Protein AF-A0A956HAY6-F1 (afdb_monomer_lite)

Radius of gyration: 23.24 Å; chains: 1; bounding box: 41×54×68 Å

Secondary structure (DSSP, 8-state):
----------------------------SS-SEEEEEEEE-TTSSSS-EEEEEEEETTEEEEEEEPPTTSEEEEEEESEEEEEEEEEETTEEEE-EEGGGTEE-EEEESS--SPEEEEEEBTTB---TTS---SS--------TTSPTTS-GGG-S-HHHH-TTGGG-HHHH-GGGG-HHHH-TT-

Sequence (186 aa):
MHPCTWRPAGRALPALLLAALGAAAGCVGGADSQTINGRVDRTSFGAQVIGARVVAGDEVIATTPVASDGTFRLDIPAGAGYRLEILAADGVHPYRAADVGGVAHFDVCAPSAPWDLGMVTEHGCTDPDVPPPEPGCDGGGHPPWCPPGVPDEECNDPCQWDPEACGDPCALYPEACDPCAMNPEL

pLDDT: mean 76.89, std 20.29, range [26.53, 98.56]

Structure (mmCIF, N/CA/C/O backbone):
data_AF-A0A956HAY6-F1
#
_entry.id   AF-A0A956HAY6-F1
#
loop_
_atom_site.group_PDB
_atom_site.id
_atom_site.type_symbol
_atom_site.label_atom_id
_atom_site.label_alt_id
_atom_site.label_comp_id
_atom_site.label_asym_id
_atom_site.label_entity_id
_atom_site.label_seq_id
_atom_site.pdbx_PDB_ins_code
_atom_site.Cartn_x
_atom_site.Cartn_y
_atom_site.Cartn_z
_atom_site.occupancy
_atom_site.B_iso_or_equiv
_atom_site.auth_seq_id
_atom_site.auth_comp_id
_atom_site.auth_asym_id
_atom_site.auth_atom_id
_atom_site.pdbx_PDB_model_num
ATOM 1 N N . MET A 1 1 ? -13.517 -27.530 6.026 1.00 36.59 1 MET A N 1
ATOM 2 C CA . MET A 1 1 ? -13.783 -26.614 7.155 1.00 36.59 1 MET A CA 1
ATOM 3 C C . MET A 1 1 ? -13.313 -27.288 8.436 1.00 36.59 1 MET A C 1
ATOM 5 O O . MET A 1 1 ? -13.992 -28.178 8.925 1.00 36.59 1 MET A O 1
ATOM 9 N N . HIS A 1 2 ? -12.114 -26.945 8.905 1.00 27.42 2 HIS A N 1
ATOM 10 C CA . HIS A 1 2 ? -11.566 -27.412 10.183 1.00 27.42 2 HIS A CA 1
ATOM 11 C C . HIS A 1 2 ? -11.420 -26.195 11.113 1.00 27.42 2 HIS A C 1
ATOM 13 O O . HIS A 1 2 ? -11.013 -25.139 10.628 1.00 27.42 2 HIS A O 1
ATOM 19 N N . PRO A 1 3 ? -11.775 -26.300 12.405 1.00 39.84 3 PRO A N 1
ATOM 20 C CA . PRO A 1 3 ? -11.714 -25.179 13.337 1.00 39.84 3 PRO A CA 1
ATOM 21 C C . PRO A 1 3 ? -10.295 -24.971 13.887 1.00 39.84 3 PRO A C 1
ATOM 23 O O . PRO A 1 3 ? -9.632 -25.922 14.299 1.00 39.84 3 PRO A O 1
ATOM 26 N N . CYS A 1 4 ? -9.859 -23.711 13.962 1.00 26.53 4 CYS A N 1
ATOM 27 C CA . CYS A 1 4 ? -8.692 -23.306 14.743 1.00 26.53 4 CYS A CA 1
ATOM 28 C C . CYS A 1 4 ? -9.044 -23.328 16.236 1.00 26.53 4 CYS A C 1
ATOM 30 O O . CYS A 1 4 ? -9.814 -22.498 16.714 1.00 26.53 4 CYS A O 1
ATOM 32 N N . THR A 1 5 ? -8.470 -24.270 16.983 1.00 35.97 5 THR A N 1
ATOM 33 C CA . THR A 1 5 ? -8.506 -24.270 18.451 1.00 35.97 5 THR A CA 1
ATOM 34 C C . THR A 1 5 ? -7.222 -23.673 19.015 1.00 35.97 5 THR A C 1
ATOM 36 O O . THR A 1 5 ? -6.134 -24.198 18.785 1.00 35.97 5 THR A O 1
ATOM 39 N N . TRP A 1 6 ? -7.374 -22.621 19.813 1.00 31.36 6 TRP A N 1
ATOM 40 C CA . TRP A 1 6 ? -6.356 -22.076 20.709 1.00 31.36 6 TRP A CA 1
ATOM 41 C C . TRP A 1 6 ? -6.028 -23.085 21.829 1.00 31.36 6 TRP A C 1
ATOM 43 O O . TRP A 1 6 ? -6.941 -23.648 22.437 1.00 31.36 6 TRP A O 1
ATOM 53 N N . ARG A 1 7 ? -4.743 -23.303 22.144 1.00 40.28 7 ARG A N 1
ATOM 54 C CA . ARG A 1 7 ? -4.300 -24.067 23.328 1.00 40.28 7 ARG A CA 1
ATOM 55 C C . ARG A 1 7 ? -3.397 -23.205 24.219 1.00 40.28 7 ARG A C 1
ATOM 57 O O . ARG A 1 7 ? -2.392 -22.709 23.718 1.00 40.28 7 ARG A O 1
ATOM 64 N N . PRO A 1 8 ? -3.697 -23.067 25.525 1.00 49.12 8 PRO A N 1
ATOM 65 C CA . PRO A 1 8 ? -2.785 -22.469 26.485 1.00 49.12 8 PRO A CA 1
ATOM 66 C C . PRO A 1 8 ? -1.751 -23.484 26.999 1.00 49.12 8 PRO A C 1
ATOM 68 O O . PRO A 1 8 ? -1.856 -24.696 26.801 1.00 49.12 8 PRO A O 1
ATOM 71 N N . ALA A 1 9 ? -0.739 -22.920 27.651 1.00 50.25 9 ALA A N 1
ATOM 72 C CA . ALA A 1 9 ? 0.526 -23.514 28.048 1.00 50.25 9 ALA A CA 1
ATOM 73 C C . ALA A 1 9 ? 0.455 -24.797 28.894 1.00 50.25 9 ALA A C 1
ATOM 75 O O . ALA A 1 9 ? -0.372 -24.946 29.791 1.00 50.25 9 ALA A O 1
ATOM 76 N N . GLY A 1 10 ? 1.482 -25.632 28.702 1.00 49.19 10 GLY A N 1
ATOM 77 C CA . GLY A 1 10 ? 2.094 -26.387 29.791 1.00 49.19 10 GLY A CA 1
ATOM 78 C C . GLY A 1 10 ? 2.087 -27.900 29.624 1.00 49.19 10 GLY A C 1
ATOM 79 O O . GLY A 1 10 ? 1.125 -28.566 29.993 1.00 49.19 10 GLY A O 1
ATOM 80 N N . ARG A 1 11 ? 3.228 -28.449 29.191 1.00 52.22 11 ARG A N 1
ATOM 81 C CA . ARG A 1 11 ? 3.888 -29.590 29.849 1.00 52.22 11 ARG A CA 1
ATOM 82 C C . ARG A 1 11 ? 5.286 -29.805 29.276 1.00 52.22 11 ARG A C 1
ATOM 84 O O . ARG A 1 11 ? 5.464 -29.928 28.070 1.00 52.22 11 ARG A O 1
ATOM 91 N N . ALA A 1 12 ? 6.252 -29.827 30.189 1.00 60.88 12 ALA A N 1
ATOM 92 C CA . ALA A 1 12 ? 7.645 -30.156 29.956 1.00 60.88 12 ALA A CA 1
ATOM 93 C C . ALA A 1 12 ? 7.790 -31.570 29.373 1.00 60.88 12 ALA A C 1
ATOM 95 O O . ALA A 1 12 ? 7.251 -32.531 29.924 1.00 60.88 12 ALA A O 1
ATOM 96 N N . LEU A 1 13 ? 8.549 -31.677 28.284 1.00 50.25 13 LEU A N 1
ATOM 97 C CA . LEU A 1 13 ? 9.073 -32.918 27.719 1.00 50.25 13 LEU A CA 1
ATOM 98 C C . LEU A 1 13 ? 10.568 -32.719 27.401 1.00 50.25 13 LEU A C 1
ATOM 100 O O . LEU A 1 13 ? 11.005 -31.581 27.218 1.00 50.25 13 LEU A O 1
ATOM 104 N N . PRO A 1 14 ? 11.361 -33.802 27.441 1.00 48.81 14 PRO A N 1
ATOM 105 C CA . PRO A 1 14 ? 12.797 -33.756 27.662 1.00 48.81 14 PRO A CA 1
ATOM 106 C C . PRO A 1 14 ? 13.571 -33.365 26.403 1.00 48.81 14 PRO A C 1
ATOM 108 O O . PRO A 1 14 ? 13.161 -33.635 25.277 1.00 48.81 14 PRO A O 1
ATOM 111 N N . ALA A 1 15 ? 14.717 -32.733 26.647 1.00 53.31 15 ALA A N 1
ATOM 112 C CA . ALA A 1 15 ? 15.668 -32.252 25.663 1.00 53.31 15 ALA A CA 1
ATOM 113 C C . ALA A 1 15 ? 16.108 -33.359 24.690 1.00 53.31 15 ALA A C 1
ATOM 115 O O . ALA A 1 15 ? 16.898 -34.234 25.039 1.00 53.31 15 ALA A O 1
ATOM 116 N N . LEU A 1 16 ? 15.633 -33.269 23.449 1.00 53.03 16 LEU A N 1
ATOM 117 C CA . LEU A 1 16 ? 16.257 -33.896 22.290 1.00 53.03 16 LEU A CA 1
ATOM 118 C C . LEU A 1 16 ? 16.864 -32.762 21.462 1.00 53.03 16 LEU A C 1
ATOM 120 O O . LEU A 1 16 ? 16.184 -32.049 20.730 1.00 53.03 16 LEU A O 1
ATOM 124 N N . LEU A 1 17 ? 18.157 -32.544 21.697 1.00 52.44 17 LEU A N 1
ATOM 125 C CA . LEU A 1 17 ? 18.974 -31.504 21.087 1.00 52.44 17 LEU A CA 1
ATOM 126 C C . LEU A 1 17 ? 19.343 -31.944 19.656 1.00 52.44 17 LEU A C 1
ATOM 128 O O . LEU A 1 17 ? 20.435 -32.453 19.421 1.00 52.44 17 LEU A O 1
ATOM 132 N N . LEU A 1 18 ? 18.426 -31.793 18.695 1.00 48.47 18 LEU A N 1
ATOM 133 C CA . LEU A 1 18 ? 18.806 -31.741 17.280 1.00 48.47 18 LEU A CA 1
ATOM 134 C C . LEU A 1 18 ? 19.182 -30.297 16.952 1.00 48.47 18 LEU A C 1
ATOM 136 O O . LEU A 1 18 ? 18.323 -29.434 16.782 1.00 48.47 18 LEU A O 1
ATOM 140 N N . ALA A 1 19 ? 20.485 -30.043 16.876 1.00 55.47 19 ALA A N 1
ATO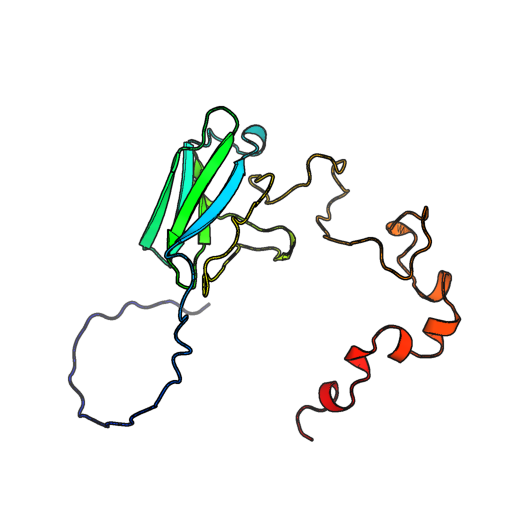M 141 C CA . ALA A 1 19 ? 21.036 -28.823 16.310 1.00 55.47 19 ALA A CA 1
ATOM 142 C C . ALA A 1 19 ? 20.802 -28.828 14.791 1.00 55.47 19 ALA A C 1
ATOM 144 O O . ALA A 1 19 ? 21.669 -29.220 14.012 1.00 55.47 19 ALA A O 1
ATOM 145 N N . ALA A 1 20 ? 19.609 -28.417 14.369 1.00 54.69 20 ALA A N 1
ATOM 146 C CA . ALA A 1 20 ? 19.395 -27.969 13.005 1.00 54.69 20 ALA A CA 1
ATOM 147 C C . ALA A 1 20 ? 20.092 -26.610 12.864 1.00 54.69 20 ALA A C 1
ATOM 149 O O . ALA A 1 20 ? 19.577 -25.589 13.321 1.00 54.69 20 ALA A O 1
ATOM 150 N N . LEU A 1 21 ? 21.285 -26.601 12.261 1.00 53.47 21 LEU A N 1
ATOM 151 C CA . LEU A 1 21 ? 21.860 -25.396 11.666 1.00 53.47 21 LEU A CA 1
ATOM 152 C C . LEU A 1 21 ? 20.950 -24.991 10.499 1.00 53.47 21 LEU A C 1
ATOM 154 O O . LEU A 1 21 ? 21.211 -25.305 9.342 1.00 53.47 21 LEU A O 1
ATOM 158 N N . GLY A 1 22 ? 19.837 -24.334 10.821 1.00 54.03 22 GLY A N 1
ATOM 159 C CA . GLY A 1 22 ? 19.099 -23.548 9.853 1.00 54.03 22 GLY A CA 1
ATOM 160 C C . GLY A 1 22 ? 20.026 -22.429 9.416 1.00 54.03 22 GLY A C 1
ATOM 161 O O . GLY A 1 22 ? 20.391 -21.580 10.230 1.00 54.03 22 GLY A O 1
ATOM 162 N N . ALA A 1 23 ? 20.457 -22.467 8.159 1.00 54.88 23 ALA A N 1
ATOM 163 C CA . ALA A 1 23 ? 21.111 -21.346 7.518 1.00 54.88 23 ALA A CA 1
ATOM 164 C C . ALA A 1 23 ? 20.108 -20.187 7.498 1.00 54.88 23 ALA A C 1
ATOM 166 O O . ALA A 1 23 ? 19.343 -20.017 6.553 1.00 54.88 23 ALA A O 1
ATOM 167 N N . ALA A 1 24 ? 20.076 -19.413 8.581 1.00 54.16 24 ALA A N 1
ATOM 168 C CA . ALA A 1 24 ? 19.546 -18.072 8.550 1.00 54.16 24 ALA A CA 1
ATOM 169 C C . ALA A 1 24 ? 20.454 -17.327 7.575 1.00 54.16 24 ALA A C 1
ATOM 171 O O . ALA A 1 24 ? 21.569 -16.939 7.930 1.00 54.16 24 ALA A O 1
ATOM 172 N N . ALA A 1 25 ? 20.019 -17.220 6.320 1.00 58.25 25 ALA A N 1
ATOM 173 C CA . ALA A 1 25 ? 20.547 -16.253 5.379 1.00 58.25 25 ALA A CA 1
ATOM 174 C C . ALA A 1 25 ? 20.280 -14.874 5.994 1.00 58.25 25 ALA A C 1
ATOM 176 O O . ALA A 1 25 ? 19.241 -14.255 5.779 1.00 58.25 25 ALA A O 1
ATOM 177 N N . GLY A 1 26 ? 21.175 -14.464 6.893 1.00 49.50 26 GLY A N 1
ATOM 178 C CA . GLY A 1 26 ? 21.127 -13.173 7.542 1.00 49.50 26 GLY A CA 1
ATOM 179 C C . GLY A 1 26 ? 21.255 -12.123 6.458 1.00 49.50 26 GLY A C 1
ATOM 180 O O . GLY A 1 26 ? 22.209 -12.140 5.684 1.00 49.50 26 GLY A O 1
ATOM 181 N N . CYS A 1 27 ? 20.277 -11.234 6.380 1.00 59.66 27 CYS A N 1
ATOM 182 C CA . CYS A 1 27 ? 20.364 -10.048 5.551 1.00 59.66 27 CYS A CA 1
ATOM 183 C C . CYS A 1 27 ? 21.482 -9.166 6.121 1.00 59.66 27 CYS A C 1
ATOM 185 O O . CYS A 1 27 ? 21.315 -8.556 7.174 1.00 59.66 27 CYS A O 1
ATOM 187 N N . VAL A 1 28 ? 22.661 -9.167 5.493 1.00 54.81 28 VAL A N 1
ATOM 188 C CA . VAL A 1 28 ? 23.817 -8.390 5.960 1.00 54.81 28 VAL A CA 1
ATOM 189 C C . VAL A 1 28 ? 23.968 -7.144 5.084 1.00 54.81 28 VAL A C 1
ATOM 191 O O . VAL A 1 28 ? 24.395 -7.249 3.940 1.00 54.81 28 VAL A O 1
ATOM 194 N N . GLY A 1 29 ? 23.651 -5.969 5.641 1.00 52.84 29 GLY A N 1
ATOM 195 C CA . GLY A 1 29 ? 24.119 -4.664 5.149 1.00 52.84 29 GLY A CA 1
ATOM 196 C C . GLY A 1 29 ? 23.262 -3.975 4.079 1.00 52.84 29 GLY A C 1
ATOM 197 O O . GLY A 1 29 ? 23.688 -3.849 2.936 1.00 52.84 29 GLY A O 1
ATOM 198 N N . GLY A 1 30 ? 22.101 -3.454 4.476 1.00 59.28 30 GLY A N 1
ATOM 199 C CA . GLY A 1 30 ? 21.300 -2.465 3.739 1.00 59.28 30 GLY A CA 1
ATOM 200 C C . GLY A 1 30 ? 20.798 -1.389 4.708 1.00 59.28 30 GLY A C 1
ATOM 201 O O . GLY A 1 30 ? 21.085 -1.486 5.900 1.00 59.28 30 GLY A O 1
ATOM 202 N N . ALA A 1 31 ? 20.088 -0.360 4.232 1.00 69.31 31 ALA A N 1
ATOM 203 C CA . ALA A 1 31 ? 19.455 0.623 5.123 1.00 69.31 31 ALA A CA 1
ATOM 204 C C . ALA A 1 31 ? 18.598 -0.081 6.196 1.00 69.31 31 ALA A C 1
ATOM 206 O O . ALA A 1 31 ? 18.051 -1.146 5.933 1.00 69.31 31 ALA A O 1
ATOM 207 N N . ASP A 1 32 ? 18.452 0.501 7.390 1.00 84.81 32 ASP A N 1
ATOM 208 C CA . ASP A 1 32 ? 17.697 -0.147 8.482 1.00 84.81 32 ASP A CA 1
ATOM 209 C C . ASP A 1 32 ? 16.181 -0.196 8.218 1.00 84.81 32 ASP A C 1
ATOM 211 O O . ASP A 1 32 ? 15.439 -0.874 8.930 1.00 84.81 32 ASP A O 1
ATOM 215 N N . SER A 1 33 ? 15.710 0.536 7.202 1.00 92.69 33 SER A N 1
ATOM 216 C CA . SER A 1 33 ? 14.298 0.617 6.841 1.00 92.69 33 SER A CA 1
ATOM 217 C C . SER A 1 33 ? 14.082 0.789 5.338 1.00 92.69 33 SER A C 1
ATOM 219 O O . SER A 1 33 ? 14.860 1.455 4.655 1.00 92.69 33 SER A O 1
ATOM 221 N N . GLN A 1 34 ? 13.019 0.170 4.831 1.00 95.75 34 GLN A N 1
ATOM 222 C CA . GLN A 1 34 ? 12.484 0.316 3.485 1.00 95.75 34 GLN A CA 1
ATOM 223 C C . GLN A 1 34 ? 11.395 1.385 3.498 1.00 95.75 34 GLN A C 1
ATOM 225 O O . GLN A 1 34 ? 10.443 1.312 4.274 1.00 95.75 34 GLN A O 1
ATOM 230 N N . THR A 1 35 ? 11.510 2.365 2.608 1.00 96.94 35 THR A N 1
ATOM 231 C CA . THR A 1 35 ? 10.448 3.349 2.397 1.00 96.94 35 THR A CA 1
ATOM 232 C C . THR A 1 35 ? 9.411 2.795 1.425 1.00 96.94 35 THR A C 1
ATOM 234 O O . THR A 1 35 ? 9.772 2.298 0.358 1.00 96.94 35 THR A O 1
ATOM 237 N N . ILE A 1 36 ? 8.133 2.949 1.758 1.00 96.25 36 ILE A N 1
ATOM 238 C CA . ILE A 1 36 ? 6.983 2.736 0.879 1.00 96.25 36 ILE A CA 1
ATOM 239 C C . ILE A 1 36 ? 6.260 4.073 0.712 1.00 96.25 36 ILE A C 1
ATOM 241 O O . ILE A 1 36 ? 5.860 4.695 1.698 1.00 96.25 36 ILE A O 1
ATOM 245 N N . ASN A 1 37 ? 6.069 4.497 -0.530 1.00 97.19 37 ASN A N 1
ATOM 246 C CA . ASN A 1 37 ? 5.236 5.629 -0.902 1.00 97.19 37 ASN A CA 1
ATOM 247 C C . ASN A 1 37 ? 3.991 5.130 -1.634 1.00 97.19 37 ASN A C 1
ATOM 249 O O . ASN A 1 37 ? 4.002 4.078 -2.269 1.00 97.19 37 ASN A O 1
ATOM 253 N N . GLY A 1 38 ? 2.927 5.914 -1.566 1.00 95.62 38 GLY A N 1
ATOM 254 C CA . GLY A 1 38 ? 1.758 5.717 -2.405 1.00 95.62 38 GLY A CA 1
ATOM 255 C C . GLY A 1 38 ? 0.839 6.921 -2.338 1.00 95.62 38 GLY A C 1
ATOM 256 O O . GLY A 1 38 ? 1.004 7.828 -1.512 1.00 95.62 38 GLY A O 1
ATOM 257 N N . ARG A 1 39 ? -0.155 6.930 -3.214 1.00 97.12 39 ARG A N 1
ATOM 258 C CA . ARG A 1 39 ? -1.261 7.878 -3.190 1.00 97.12 39 ARG A CA 1
ATOM 259 C C . ARG A 1 39 ? -2.554 7.080 -3.128 1.00 97.12 39 ARG A C 1
ATOM 261 O O . ARG A 1 39 ? -2.668 6.053 -3.775 1.00 97.12 39 ARG A O 1
ATOM 268 N N . VAL A 1 40 ? -3.528 7.534 -2.353 1.00 96.44 40 VAL A N 1
ATOM 269 C CA . VAL A 1 40 ? -4.845 6.904 -2.240 1.00 96.44 40 VAL A CA 1
ATOM 270 C C . VAL A 1 40 ? -5.864 7.686 -3.055 1.00 96.44 40 VAL A C 1
ATOM 272 O O . VAL A 1 40 ? -5.997 8.900 -2.869 1.00 96.44 40 VAL A O 1
ATOM 275 N N . ASP A 1 41 ? -6.605 7.000 -3.923 1.00 95.81 41 ASP A N 1
ATOM 276 C CA . ASP A 1 41 ? -7.782 7.563 -4.569 1.00 95.81 41 ASP A CA 1
ATOM 277 C C . ASP A 1 41 ? -8.934 7.518 -3.573 1.00 95.81 41 ASP A C 1
ATOM 279 O O . ASP A 1 41 ? -9.637 6.522 -3.422 1.00 95.81 41 ASP A O 1
ATOM 283 N N . ARG A 1 42 ? -9.131 8.633 -2.878 1.00 95.31 42 ARG A N 1
ATOM 284 C CA . ARG A 1 42 ? -10.161 8.771 -1.845 1.00 95.31 42 ARG A CA 1
ATOM 285 C C . ARG A 1 42 ? -11.583 8.621 -2.378 1.00 95.31 42 ARG A C 1
ATOM 287 O O . ARG A 1 42 ? -12.480 8.419 -1.572 1.00 95.31 42 ARG A O 1
ATOM 294 N N . THR A 1 43 ? -11.799 8.765 -3.685 1.00 95.44 43 THR A N 1
ATOM 295 C CA . THR A 1 43 ? -13.132 8.622 -4.284 1.00 95.44 43 THR A CA 1
ATOM 296 C C . THR A 1 43 ? -13.524 7.163 -4.482 1.00 95.44 43 THR A C 1
ATOM 298 O O . THR A 1 43 ? -14.711 6.854 -4.505 1.00 95.44 43 THR A O 1
ATOM 301 N N . SER A 1 44 ? -12.532 6.273 -4.548 1.00 95.06 44 SER A N 1
ATOM 302 C CA . SER A 1 44 ? -12.744 4.831 -4.653 1.00 95.06 44 SER A CA 1
ATOM 303 C C . SER A 1 44 ? -13.154 4.167 -3.339 1.00 95.06 44 SER A C 1
ATOM 305 O O . SER A 1 44 ? -13.584 3.026 -3.379 1.00 95.06 44 SER A O 1
ATOM 307 N N . PHE A 1 45 ? -13.027 4.861 -2.199 1.00 95.38 45 PHE A N 1
ATOM 308 C CA . PHE A 1 45 ? -13.398 4.342 -0.882 1.00 95.38 45 PHE A CA 1
ATOM 309 C C . PHE A 1 45 ? -14.777 4.856 -0.466 1.00 95.38 45 PHE A C 1
ATOM 311 O O . PHE A 1 45 ? -15.067 6.050 -0.565 1.00 95.38 45 PHE A O 1
ATOM 318 N N . GLY A 1 46 ? -15.602 3.978 0.110 1.00 94.81 46 GLY A N 1
ATOM 319 C CA . GLY A 1 46 ? -16.910 4.348 0.672 1.00 94.81 46 GLY A CA 1
ATOM 320 C C . GLY A 1 46 ? -16.865 5.318 1.867 1.00 94.81 46 GLY A C 1
ATOM 321 O O . GLY A 1 46 ? -17.897 5.873 2.255 1.00 94.81 46 GLY A O 1
ATOM 322 N N . ALA A 1 47 ? -15.686 5.550 2.452 1.00 97.00 47 ALA A N 1
ATOM 323 C CA . ALA A 1 47 ? -15.487 6.418 3.607 1.00 97.00 47 ALA A CA 1
ATOM 324 C C . ALA A 1 47 ? -14.180 7.221 3.526 1.00 97.00 47 ALA A C 1
ATOM 326 O O . ALA A 1 47 ? -13.278 6.943 2.737 1.00 97.00 47 ALA A O 1
ATOM 327 N N . GLN A 1 48 ? -14.057 8.230 4.393 1.00 97.44 48 GLN A N 1
ATOM 328 C CA . GLN A 1 48 ? -12.861 9.065 4.457 1.00 97.44 48 GLN A CA 1
ATOM 329 C C . GLN A 1 48 ? -11.632 8.239 4.857 1.00 97.44 48 GLN A C 1
ATOM 331 O O . GLN A 1 48 ? -11.551 7.751 5.983 1.00 97.44 48 GLN A O 1
ATOM 336 N N . VAL A 1 49 ? -10.645 8.163 3.965 1.00 98.12 49 VAL A N 1
ATOM 337 C CA . VAL A 1 49 ? -9.325 7.594 4.261 1.00 98.12 49 VAL A CA 1
ATOM 338 C C . VAL A 1 49 ? -8.525 8.554 5.142 1.00 98.12 49 VAL A C 1
ATOM 340 O O . VAL A 1 49 ? -8.352 9.730 4.809 1.00 98.12 49 VAL A O 1
ATOM 343 N N . ILE A 1 50 ? -8.029 8.042 6.267 1.00 98.44 50 ILE A N 1
ATOM 344 C CA . ILE A 1 50 ? -7.313 8.802 7.300 1.00 98.44 50 ILE A CA 1
ATOM 345 C C . ILE A 1 50 ? -5.837 8.406 7.423 1.00 98.44 50 ILE A C 1
ATOM 347 O O . ILE A 1 50 ? -5.033 9.201 7.910 1.00 98.44 50 ILE A O 1
ATOM 351 N N . GLY A 1 51 ? -5.455 7.208 6.980 1.00 98.38 51 GLY A N 1
ATOM 352 C CA . GLY A 1 51 ? -4.102 6.697 7.181 1.00 98.38 51 GLY A CA 1
ATOM 353 C 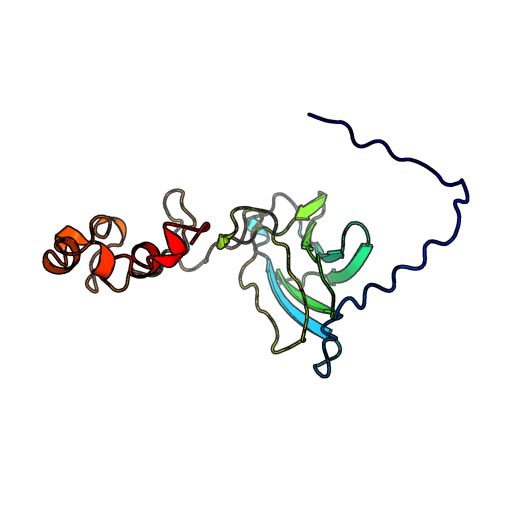C . GLY A 1 51 ? -3.787 5.441 6.382 1.00 98.38 51 GLY A C 1
ATOM 354 O O . GLY A 1 51 ? -4.652 4.868 5.724 1.00 98.38 51 GLY A O 1
ATOM 355 N N . ALA A 1 52 ? -2.539 5.007 6.482 1.00 98.44 52 ALA A N 1
ATOM 356 C CA . ALA A 1 52 ? -2.065 3.714 6.011 1.00 98.44 52 ALA A CA 1
ATOM 357 C C . ALA A 1 52 ? -1.186 3.083 7.096 1.00 98.44 52 ALA A C 1
ATOM 359 O O . ALA A 1 52 ? -0.525 3.794 7.861 1.00 98.44 52 ALA A O 1
ATOM 360 N N . ARG A 1 53 ? -1.174 1.754 7.177 1.00 98.38 53 ARG A N 1
ATOM 361 C CA . ARG A 1 53 ? -0.335 1.016 8.124 1.00 98.38 53 ARG A CA 1
ATOM 362 C C . ARG A 1 53 ? 0.218 -0.263 7.523 1.00 98.38 53 ARG A C 1
ATOM 364 O O . ARG A 1 53 ? -0.426 -0.879 6.681 1.00 98.38 53 ARG A O 1
ATOM 371 N N . VAL A 1 54 ? 1.379 -0.685 8.008 1.00 98.31 54 VAL A N 1
ATOM 372 C CA . VAL A 1 54 ? 1.933 -2.018 7.749 1.00 98.31 54 VAL A CA 1
ATOM 373 C C . VAL A 1 54 ? 1.796 -2.862 9.004 1.00 98.31 54 VAL A C 1
ATOM 375 O O . VAL A 1 54 ? 2.107 -2.402 10.105 1.00 98.31 54 VAL A O 1
ATOM 378 N N . VAL A 1 55 ? 1.343 -4.099 8.828 1.00 98.50 55 VAL A N 1
ATOM 379 C CA . VAL A 1 55 ? 1.192 -5.085 9.901 1.00 98.50 55 VAL A CA 1
ATOM 380 C C . VAL A 1 55 ? 1.962 -6.366 9.591 1.00 98.50 55 VAL A C 1
ATOM 382 O O . VAL A 1 55 ? 2.118 -6.723 8.425 1.00 98.50 55 VAL A O 1
ATOM 385 N N . ALA A 1 56 ? 2.405 -7.070 10.631 1.00 97.56 56 ALA A N 1
ATOM 386 C CA . ALA A 1 56 ? 2.922 -8.437 10.561 1.00 97.56 56 ALA A CA 1
ATOM 387 C C . ALA A 1 56 ? 2.053 -9.324 11.463 1.00 97.56 56 ALA A C 1
ATOM 389 O O . ALA A 1 56 ? 2.107 -9.232 12.690 1.00 97.56 56 ALA A O 1
ATOM 390 N N . GLY A 1 57 ? 1.187 -10.146 10.866 1.00 96.25 57 GLY A N 1
ATOM 391 C CA . GLY A 1 57 ? 0.128 -10.822 11.624 1.00 96.25 57 GLY A CA 1
ATOM 392 C C . GLY A 1 57 ? -0.845 -9.808 12.241 1.00 96.25 57 GLY A C 1
ATOM 393 O O . GLY A 1 57 ? -1.542 -9.114 11.499 1.00 96.25 57 GLY A O 1
ATOM 394 N N . ASP A 1 58 ? -0.862 -9.731 13.575 1.00 96.94 58 ASP A N 1
ATOM 395 C CA . ASP A 1 58 ? -1.684 -8.796 14.362 1.00 96.94 58 ASP A CA 1
ATOM 396 C C . ASP A 1 58 ? -0.882 -7.592 14.904 1.00 96.94 58 A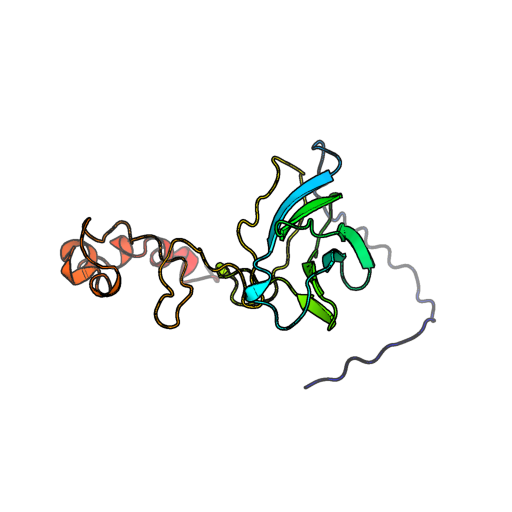SP A C 1
ATOM 398 O O . ASP A 1 58 ? -1.446 -6.687 15.524 1.00 96.94 58 ASP A O 1
ATOM 402 N N . GLU A 1 59 ? 0.439 -7.568 14.697 1.00 97.88 59 GLU A N 1
ATOM 403 C CA . GLU A 1 59 ? 1.315 -6.496 15.170 1.00 97.88 59 GLU A CA 1
ATOM 404 C C . GLU A 1 59 ? 1.357 -5.339 14.166 1.00 97.88 59 GLU A C 1
ATOM 406 O O . GLU A 1 59 ? 1.603 -5.545 12.977 1.00 97.88 59 GLU A O 1
ATOM 411 N N . VAL A 1 60 ? 1.148 -4.107 14.641 1.00 98.38 60 VAL A N 1
ATOM 412 C CA . VAL A 1 60 ? 1.319 -2.895 13.826 1.00 98.38 60 VAL A CA 1
ATOM 413 C C . VAL A 1 60 ? 2.788 -2.496 13.830 1.00 98.38 60 VAL A C 1
ATOM 415 O O . VAL A 1 60 ? 3.324 -2.111 14.864 1.00 98.38 60 VAL A O 1
ATOM 418 N N . ILE A 1 61 ? 3.408 -2.545 12.655 1.00 98.19 61 ILE A N 1
ATOM 419 C CA . ILE A 1 61 ? 4.836 -2.278 12.464 1.00 98.19 61 ILE A CA 1
ATOM 420 C C . ILE A 1 61 ? 5.082 -0.795 12.196 1.00 98.19 61 ILE A C 1
ATOM 422 O O . ILE A 1 61 ? 5.973 -0.187 12.782 1.00 98.19 61 ILE A O 1
ATOM 426 N N . ALA A 1 62 ? 4.268 -0.199 11.327 1.00 98.00 62 ALA A N 1
ATOM 427 C CA . ALA A 1 62 ? 4.334 1.218 10.999 1.00 98.00 62 ALA A CA 1
ATOM 428 C C . ALA A 1 62 ? 2.936 1.757 10.703 1.00 98.00 62 ALA A C 1
ATOM 430 O O . ALA A 1 62 ? 2.080 1.038 10.192 1.00 98.00 62 ALA A O 1
ATOM 431 N N . THR A 1 63 ? 2.716 3.035 10.998 1.00 98.44 63 THR A N 1
ATOM 432 C CA . THR A 1 63 ? 1.473 3.755 10.705 1.00 98.44 63 THR A CA 1
ATOM 433 C C . THR A 1 63 ? 1.827 5.159 10.241 1.00 98.44 63 THR A C 1
ATOM 435 O O . THR A 1 63 ? 2.775 5.758 10.748 1.00 98.44 63 THR A O 1
ATOM 438 N N . THR A 1 64 ? 1.055 5.704 9.309 1.00 98.56 64 THR A N 1
ATOM 439 C CA . THR A 1 64 ? 1.232 7.071 8.818 1.00 98.56 64 THR A CA 1
ATOM 440 C C . THR A 1 64 ? -0.128 7.690 8.478 1.00 98.56 64 THR A C 1
ATOM 442 O O . THR A 1 64 ? -1.019 6.977 8.000 1.00 98.56 64 THR A O 1
ATOM 445 N N . PRO A 1 65 ? -0.347 8.992 8.727 1.00 98.50 65 PRO A N 1
ATOM 446 C CA . PRO A 1 65 ? -1.530 9.676 8.220 1.00 98.50 65 PRO A CA 1
ATOM 447 C C . PRO A 1 65 ? -1.455 9.828 6.695 1.00 98.50 65 PRO A C 1
ATOM 449 O O . PRO A 1 65 ? -0.381 10.017 6.128 1.00 98.50 65 PRO A O 1
ATOM 452 N N . VAL A 1 66 ? -2.613 9.806 6.034 1.00 98.38 66 VAL A N 1
ATOM 453 C CA . VAL A 1 66 ? -2.711 10.143 4.606 1.00 98.38 66 VAL A CA 1
ATOM 454 C C . VAL A 1 66 ? -2.900 11.655 4.480 1.00 98.38 66 VAL A C 1
ATOM 456 O O . VAL A 1 66 ? -3.854 12.223 5.022 1.00 98.38 66 VAL A O 1
ATOM 459 N N . ALA A 1 67 ? -1.999 12.316 3.756 1.00 98.50 67 ALA A N 1
ATOM 460 C CA . ALA A 1 67 ? -2.031 13.754 3.515 1.00 98.50 67 ALA A CA 1
ATOM 461 C C . ALA A 1 67 ? -3.290 14.175 2.738 1.00 98.50 67 ALA A C 1
ATOM 463 O O . ALA A 1 67 ? -3.969 13.351 2.129 1.00 98.50 67 ALA A O 1
ATOM 464 N N . SER A 1 68 ? -3.626 15.469 2.742 1.00 97.25 68 SER A N 1
ATOM 465 C CA . SER A 1 68 ? -4.852 15.985 2.109 1.00 97.25 68 SER A CA 1
ATOM 466 C C . SER A 1 68 ? -4.948 15.706 0.607 1.00 97.25 68 SER A C 1
ATOM 468 O O . SER A 1 68 ? -6.059 15.602 0.094 1.00 97.25 68 SER A O 1
ATOM 470 N N . ASP A 1 69 ? -3.813 15.550 -0.072 1.00 96.88 69 ASP A N 1
ATOM 471 C CA . ASP A 1 69 ? -3.718 15.204 -1.493 1.00 96.88 69 ASP A CA 1
ATOM 472 C C . ASP A 1 69 ? -3.752 13.683 -1.759 1.00 96.88 69 ASP A C 1
ATOM 474 O O . ASP A 1 69 ? -3.568 13.240 -2.892 1.00 96.88 69 ASP A O 1
ATOM 478 N N . GLY A 1 70 ? -3.963 12.878 -0.716 1.00 97.62 70 GLY A N 1
ATOM 479 C CA . GLY A 1 70 ? -4.016 11.423 -0.791 1.00 97.62 70 GLY A CA 1
ATOM 480 C C . GLY A 1 70 ? -2.658 10.736 -0.657 1.00 97.62 70 GLY A C 1
ATOM 481 O O . GLY A 1 70 ? -2.634 9.511 -0.620 1.00 97.62 70 GLY A O 1
ATOM 482 N N . THR A 1 71 ? -1.538 11.458 -0.566 1.00 98.38 71 THR A N 1
ATOM 483 C CA . THR A 1 71 ? -0.214 10.820 -0.442 1.00 98.38 71 THR A CA 1
ATOM 484 C C . THR A 1 71 ? 0.047 10.262 0.950 1.00 98.38 71 THR A C 1
ATOM 486 O O . THR A 1 71 ? -0.444 10.780 1.957 1.00 98.38 71 THR A O 1
ATOM 489 N N . PHE A 1 72 ? 0.854 9.208 1.016 1.00 98.25 72 PHE A N 1
ATOM 490 C CA . PHE A 1 72 ? 1.402 8.681 2.257 1.00 98.25 72 PHE A CA 1
ATOM 491 C C . PHE A 1 72 ? 2.828 8.165 2.062 1.00 98.25 72 PHE A C 1
ATOM 493 O O . PHE A 1 72 ? 3.250 7.827 0.955 1.00 98.25 72 PHE A O 1
ATOM 500 N N . ARG A 1 73 ? 3.560 8.094 3.177 1.00 98.31 73 ARG A N 1
ATOM 501 C CA . ARG A 1 73 ? 4.908 7.534 3.260 1.00 98.31 73 ARG A CA 1
ATOM 502 C C . ARG A 1 73 ? 5.047 6.717 4.540 1.00 98.31 73 ARG A C 1
ATOM 504 O O . ARG A 1 73 ? 4.751 7.224 5.624 1.00 98.31 73 ARG A O 1
ATOM 511 N N . LEU A 1 74 ? 5.502 5.477 4.405 1.00 98.00 74 LEU A N 1
ATOM 512 C CA . LEU A 1 74 ? 5.810 4.545 5.488 1.00 98.00 74 LEU A CA 1
ATOM 513 C C . LEU A 1 74 ? 7.291 4.184 5.416 1.00 98.00 74 LEU A C 1
ATOM 515 O O . LEU A 1 74 ? 7.795 3.896 4.337 1.00 98.00 74 LEU A O 1
ATOM 519 N N . ASP A 1 75 ? 7.975 4.162 6.551 1.00 97.25 75 ASP A N 1
ATOM 520 C CA . ASP A 1 75 ? 9.317 3.597 6.665 1.00 97.25 75 ASP A CA 1
ATOM 521 C C . ASP A 1 75 ? 9.195 2.344 7.546 1.00 97.25 75 ASP A C 1
ATOM 523 O O . ASP A 1 75 ? 8.732 2.425 8.685 1.00 97.25 75 ASP A O 1
ATOM 527 N N . ILE A 1 76 ? 9.526 1.176 6.996 1.00 96.31 76 ILE A N 1
ATOM 528 C CA . ILE A 1 76 ? 9.359 -0.127 7.655 1.00 96.31 76 ILE A CA 1
ATOM 529 C C . ILE A 1 76 ? 10.705 -0.833 7.816 1.00 96.31 76 ILE A C 1
ATOM 531 O O . ILE A 1 76 ? 11.530 -0.758 6.912 1.00 96.31 76 ILE A O 1
ATOM 535 N N . PRO A 1 77 ? 10.969 -1.520 8.936 1.00 95.56 77 PRO A N 1
ATOM 536 C CA . PRO A 1 77 ? 12.213 -2.258 9.110 1.00 95.56 77 PRO A CA 1
ATOM 537 C C . PRO A 1 77 ? 12.284 -3.482 8.187 1.00 95.56 77 PRO A C 1
ATOM 539 O O . PRO A 1 77 ? 11.299 -3.878 7.560 1.00 95.56 77 PRO A O 1
ATOM 542 N N . ALA A 1 78 ? 13.460 -4.106 8.135 1.00 92.81 78 ALA A N 1
ATOM 543 C CA . ALA A 1 78 ? 13.594 -5.437 7.560 1.00 92.81 78 ALA A CA 1
ATOM 544 C C . ALA A 1 78 ? 12.755 -6.468 8.343 1.00 92.81 78 ALA A C 1
ATOM 546 O O . ALA A 1 78 ? 12.705 -6.444 9.575 1.00 92.81 78 ALA A O 1
ATOM 547 N N . GLY A 1 79 ? 12.129 -7.396 7.625 1.00 92.25 79 GLY A N 1
ATOM 548 C CA . GLY A 1 79 ? 11.285 -8.451 8.182 1.00 92.25 79 GLY A CA 1
ATOM 549 C C . GLY A 1 79 ? 10.448 -9.141 7.110 1.00 92.25 79 GLY A C 1
ATOM 550 O O . GLY A 1 79 ? 10.678 -8.945 5.921 1.00 92.25 79 GLY A O 1
ATOM 551 N N . ALA A 1 80 ? 9.509 -9.988 7.526 1.00 94.06 80 ALA A N 1
ATOM 552 C CA . ALA A 1 80 ? 8.746 -10.844 6.622 1.00 94.06 80 ALA A CA 1
ATOM 553 C C . ALA A 1 80 ? 7.271 -10.940 7.023 1.00 94.06 80 ALA A C 1
ATOM 555 O O . ALA A 1 80 ? 6.907 -10.683 8.173 1.00 94.06 80 ALA A O 1
ATOM 556 N N . GLY A 1 81 ? 6.433 -11.353 6.074 1.00 94.31 81 GLY A N 1
ATOM 557 C CA . GLY A 1 81 ? 5.002 -11.556 6.272 1.00 94.31 81 GLY A CA 1
ATOM 558 C C . GLY A 1 81 ? 4.232 -10.253 6.465 1.00 94.31 81 GLY A C 1
ATOM 559 O O . GLY A 1 81 ? 3.186 -10.253 7.122 1.00 94.31 81 GLY A O 1
ATOM 560 N N . TYR A 1 82 ? 4.738 -9.149 5.916 1.00 97.25 82 TYR A N 1
ATOM 561 C CA . TYR A 1 82 ? 4.075 -7.861 6.009 1.00 97.25 82 TYR A CA 1
ATOM 562 C C . TYR A 1 82 ? 2.832 -7.803 5.132 1.00 97.25 82 TYR A C 1
ATOM 564 O O . TYR A 1 82 ? 2.760 -8.433 4.080 1.00 97.25 82 TYR A O 1
ATOM 572 N N . ARG A 1 83 ? 1.859 -7.008 5.574 1.00 97.38 83 ARG A N 1
ATOM 573 C CA . ARG A 1 83 ? 0.676 -6.612 4.812 1.00 97.38 83 ARG A CA 1
ATOM 574 C C . ARG A 1 83 ? 0.455 -5.115 4.972 1.00 97.38 83 ARG A C 1
ATOM 576 O O . ARG A 1 83 ? 0.547 -4.591 6.082 1.00 97.38 83 ARG A O 1
ATOM 583 N N . LEU A 1 84 ? 0.124 -4.443 3.875 1.00 97.38 84 LEU A N 1
ATOM 584 C CA . LEU A 1 84 ? -0.314 -3.051 3.891 1.00 97.38 84 LEU A CA 1
ATOM 585 C C . LEU A 1 84 ? -1.834 -2.980 4.093 1.00 97.38 84 LEU A C 1
ATOM 587 O O . LEU A 1 84 ? -2.593 -3.748 3.503 1.00 97.38 84 LEU A O 1
ATOM 591 N N . GLU A 1 85 ? -2.281 -2.043 4.918 1.00 97.88 85 GLU A N 1
ATOM 592 C CA . GLU A 1 85 ? -3.690 -1.790 5.197 1.00 97.88 85 GLU A CA 1
ATOM 593 C C . GLU A 1 85 ? -3.976 -0.287 5.131 1.00 97.88 85 GLU A C 1
ATOM 595 O O . GLU A 1 85 ? -3.232 0.532 5.678 1.00 97.88 85 GLU A O 1
ATOM 600 N N . ILE A 1 86 ? -5.076 0.078 4.480 1.00 97.69 86 ILE A N 1
ATOM 601 C CA . ILE A 1 86 ? -5.588 1.443 4.415 1.00 97.69 86 ILE A CA 1
ATOM 602 C C . ILE A 1 86 ? -6.585 1.643 5.555 1.00 97.69 86 ILE A C 1
ATOM 604 O O . ILE A 1 86 ? -7.460 0.814 5.805 1.00 97.69 86 ILE A O 1
ATOM 608 N N . LEU A 1 87 ? -6.427 2.747 6.277 1.00 98.31 87 LEU A N 1
ATOM 609 C CA . LEU A 1 87 ? -7.284 3.126 7.391 1.00 98.31 87 LEU A CA 1
ATOM 610 C C . LEU A 1 87 ? -8.308 4.134 6.891 1.00 98.31 87 LEU A C 1
ATOM 612 O O . LEU A 1 87 ? -7.946 5.250 6.510 1.00 98.31 87 LEU A O 1
ATOM 616 N N . ALA A 1 88 ? -9.578 3.759 6.939 1.00 98.19 88 ALA A N 1
ATOM 617 C CA . ALA A 1 88 ? -10.699 4.629 6.638 1.00 98.19 88 ALA A CA 1
ATOM 618 C C . ALA A 1 88 ? -11.600 4.789 7.868 1.00 98.19 88 ALA A C 1
ATOM 620 O O . ALA A 1 88 ? -11.486 4.064 8.856 1.00 98.19 88 ALA A O 1
ATOM 621 N N . ALA A 1 89 ? -12.481 5.787 7.838 1.00 98.19 89 ALA A N 1
ATOM 622 C CA . ALA A 1 89 ? -13.379 6.082 8.951 1.00 98.19 89 ALA A CA 1
ATOM 623 C C . ALA A 1 89 ? -14.372 4.942 9.255 1.00 98.19 89 ALA A C 1
ATOM 625 O O . ALA A 1 89 ? -14.875 4.856 10.374 1.00 98.19 89 ALA A O 1
ATOM 626 N N . ASP A 1 90 ? -14.651 4.081 8.277 1.00 97.50 90 ASP A N 1
ATOM 627 C CA . ASP A 1 90 ? -15.530 2.919 8.404 1.00 97.50 90 ASP A CA 1
ATOM 628 C C . ASP A 1 90 ? -14.794 1.628 8.796 1.00 97.50 90 ASP A C 1
ATOM 630 O O . ASP A 1 90 ? -15.437 0.671 9.230 1.00 97.50 90 ASP A O 1
ATOM 634 N N . GLY A 1 91 ? -13.462 1.588 8.698 1.00 97.81 91 GLY A N 1
ATOM 635 C CA . GLY A 1 91 ? -12.690 0.411 9.067 1.00 97.81 91 GLY A CA 1
ATOM 636 C C . GLY A 1 91 ? -11.312 0.308 8.422 1.00 97.81 91 GLY A C 1
ATOM 637 O O . GLY A 1 91 ? -10.686 1.284 8.010 1.00 97.81 91 GLY A O 1
ATOM 638 N N . VAL A 1 92 ? -10.817 -0.927 8.401 1.00 97.94 92 VAL A N 1
ATOM 639 C CA . VAL A 1 92 ? -9.504 -1.292 7.869 1.00 97.94 92 VAL A CA 1
ATOM 640 C C . VAL A 1 92 ? -9.703 -2.039 6.561 1.00 97.94 92 VAL A C 1
ATOM 642 O O . VAL A 1 92 ? -10.405 -3.048 6.523 1.00 97.94 92 VAL A O 1
ATOM 645 N N . HIS A 1 93 ? -9.030 -1.569 5.519 1.00 96.94 93 HIS A N 1
ATOM 646 C CA . HIS A 1 93 ? -9.120 -2.105 4.169 1.00 96.94 93 HIS A CA 1
ATOM 647 C C . HIS A 1 93 ? -7.764 -2.695 3.767 1.00 96.94 93 HIS A C 1
ATOM 649 O O . HIS A 1 93 ? -6.798 -1.944 3.615 1.00 96.94 93 HIS A O 1
ATOM 655 N N . PRO A 1 94 ? -7.629 -4.028 3.636 1.00 96.19 94 PRO A N 1
ATOM 656 C CA . PRO A 1 94 ? -6.383 -4.641 3.187 1.00 96.19 94 PRO A CA 1
ATOM 657 C C . PRO A 1 94 ? -6.017 -4.168 1.782 1.00 96.19 94 PRO A C 1
ATOM 659 O O . PRO A 1 94 ? -6.859 -4.195 0.887 1.00 96.19 94 PRO A O 1
ATOM 662 N N . TYR A 1 95 ? -4.757 -3.796 1.574 1.00 94.06 95 TYR A N 1
ATOM 663 C CA . TYR A 1 95 ? -4.264 -3.486 0.240 1.00 94.06 95 TYR A CA 1
ATOM 664 C C . TYR A 1 95 ? -4.248 -4.747 -0.632 1.00 94.06 95 TYR A C 1
ATOM 666 O O . TYR A 1 95 ? -3.783 -5.817 -0.216 1.00 94.06 95 TYR A O 1
ATOM 674 N N . ARG A 1 96 ? -4.764 -4.606 -1.852 1.00 91.38 96 ARG A N 1
ATOM 675 C CA . ARG A 1 96 ? -4.822 -5.660 -2.862 1.00 91.38 96 ARG A CA 1
ATOM 676 C C . ARG A 1 96 ? -4.006 -5.212 -4.059 1.00 91.38 96 ARG A C 1
ATOM 678 O O . ARG A 1 96 ? -4.357 -4.226 -4.696 1.00 91.38 96 ARG A O 1
ATOM 685 N N . ALA A 1 97 ? -2.911 -5.904 -4.340 1.00 84.12 97 ALA A N 1
ATOM 686 C CA . ALA A 1 97 ? -2.162 -5.640 -5.559 1.00 84.12 97 AL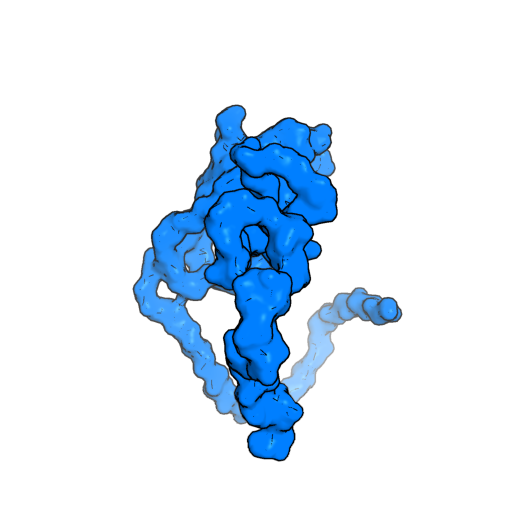A A CA 1
ATOM 687 C C . ALA A 1 97 ? -2.853 -6.363 -6.729 1.00 84.12 97 ALA A C 1
ATOM 689 O O . ALA A 1 97 ? -3.388 -7.463 -6.558 1.00 84.12 97 ALA A O 1
ATOM 690 N N . ALA A 1 98 ? -2.931 -5.690 -7.877 1.00 77.75 98 ALA A N 1
ATOM 691 C CA . ALA A 1 98 ? -3.727 -6.144 -9.018 1.00 77.75 98 ALA A CA 1
ATOM 692 C C . ALA A 1 98 ? -3.215 -7.478 -9.592 1.00 77.75 98 ALA A C 1
ATOM 694 O O . ALA A 1 98 ? -4.001 -8.346 -9.955 1.00 77.75 98 ALA A O 1
ATOM 695 N N . ASP A 1 99 ? -1.898 -7.666 -9.581 1.00 75.31 99 ASP A N 1
ATOM 696 C CA . ASP A 1 99 ? -1.173 -8.821 -10.111 1.00 75.31 99 ASP A CA 1
ATOM 697 C C . ASP A 1 99 ? -1.389 -10.118 -9.314 1.00 75.31 99 ASP A C 1
ATOM 699 O O . ASP A 1 99 ? -1.371 -11.208 -9.882 1.00 75.31 99 ASP A O 1
ATOM 703 N N . VAL A 1 100 ? -1.626 -10.025 -8.004 1.00 72.31 100 VAL A N 1
ATOM 704 C CA . VAL A 1 100 ? -1.779 -11.200 -7.121 1.00 72.31 100 VAL A CA 1
ATOM 705 C C . VAL A 1 100 ? -3.231 -11.622 -6.885 1.00 72.31 100 VAL A C 1
ATOM 707 O O . VAL A 1 100 ? -3.468 -12.638 -6.230 1.00 72.31 100 VAL A O 1
ATOM 710 N N . GLY A 1 101 ? -4.221 -10.870 -7.382 1.00 76.94 101 GLY A N 1
ATOM 711 C CA . GLY A 1 101 ? -5.645 -11.220 -7.250 1.00 76.94 101 GLY A CA 1
ATOM 712 C C . GLY A 1 101 ? -6.134 -11.357 -5.797 1.00 76.94 101 GLY A C 1
ATOM 713 O O . GLY A 1 101 ? -7.125 -12.034 -5.516 1.00 76.94 101 GLY A O 1
ATOM 714 N N . GLY A 1 102 ? -5.428 -10.746 -4.842 1.00 87.31 102 GLY A N 1
ATOM 715 C CA . GLY A 1 102 ? -5.588 -11.025 -3.420 1.00 87.31 102 GLY A CA 1
ATOM 716 C C . GLY A 1 102 ? -4.962 -9.969 -2.518 1.00 87.31 102 GLY A C 1
ATOM 717 O O . GLY A 1 102 ? -4.546 -8.903 -2.960 1.00 87.31 102 GLY A O 1
ATOM 718 N N . VAL A 1 103 ? -4.940 -10.258 -1.217 1.00 87.88 103 VAL A N 1
ATOM 719 C CA . VAL A 1 103 ? -4.262 -9.407 -0.233 1.00 87.88 103 VAL A CA 1
ATOM 720 C C . VAL A 1 103 ? -2.758 -9.536 -0.440 1.00 87.88 103 VAL A C 1
ATOM 722 O O . VAL A 1 103 ? -2.225 -10.643 -0.370 1.00 87.88 103 VAL A O 1
ATOM 725 N N . ALA A 1 104 ? -2.084 -8.416 -0.686 1.00 88.56 104 ALA A N 1
ATOM 726 C CA . ALA A 1 104 ? -0.653 -8.431 -0.939 1.00 88.56 104 ALA A CA 1
ATOM 727 C C . ALA A 1 104 ? 0.118 -8.692 0.363 1.00 88.56 104 ALA A C 1
ATOM 729 O O . ALA A 1 104 ? -0.052 -7.980 1.359 1.00 88.56 104 ALA A O 1
ATOM 730 N N . HIS A 1 105 ? 0.977 -9.706 0.324 1.00 94.25 105 HIS A N 1
ATOM 731 C CA . HIS A 1 105 ? 1.976 -9.979 1.347 1.00 94.25 105 HIS A CA 1
ATOM 732 C C . HIS A 1 105 ? 3.363 -9.729 0.770 1.00 94.25 105 HIS A C 1
ATOM 734 O O . HIS A 1 105 ? 3.603 -10.030 -0.398 1.00 94.25 105 HIS A O 1
ATOM 740 N N . PHE A 1 106 ? 4.271 -9.186 1.574 1.00 93.56 106 PHE A N 1
ATOM 741 C CA . PHE A 1 106 ? 5.628 -8.904 1.123 1.00 93.56 106 PHE A CA 1
ATOM 742 C C . PHE A 1 106 ? 6.645 -9.024 2.258 1.00 93.56 106 PHE A C 1
ATOM 744 O O . PHE A 1 106 ? 6.309 -8.909 3.439 1.00 93.56 106 PHE A O 1
ATOM 751 N N . ASP A 1 107 ? 7.902 -9.208 1.865 1.00 93.88 107 ASP A N 1
ATOM 752 C CA . ASP A 1 107 ? 9.050 -9.296 2.759 1.00 93.88 107 ASP A CA 1
ATOM 753 C C . ASP A 1 107 ? 10.033 -8.167 2.439 1.00 93.88 107 ASP A C 1
ATOM 755 O O . ASP A 1 107 ? 10.222 -7.789 1.284 1.00 93.88 107 ASP A O 1
ATOM 759 N N . VAL A 1 108 ? 10.693 -7.643 3.466 1.00 92.75 108 VAL A N 1
ATOM 760 C CA . VAL A 1 108 ? 11.782 -6.674 3.342 1.00 92.75 108 VAL A CA 1
ATOM 761 C C . VAL A 1 108 ? 13.060 -7.343 3.828 1.00 92.75 108 VAL A C 1
ATOM 763 O O . VAL A 1 108 ? 13.392 -7.302 5.010 1.00 92.75 108 VAL A O 1
ATOM 766 N N . CYS A 1 109 ? 13.783 -7.983 2.913 1.00 88.88 109 CYS A N 1
ATOM 767 C CA . CYS A 1 109 ? 15.047 -8.644 3.239 1.00 88.88 109 CYS A CA 1
ATOM 768 C C . CYS A 1 109 ? 16.204 -7.634 3.293 1.00 88.88 109 CYS A C 1
ATOM 770 O O . CYS A 1 109 ? 16.881 -7.500 4.308 1.00 88.88 109 CYS A O 1
ATOM 772 N N . ALA A 1 110 ? 16.402 -6.874 2.217 1.00 88.19 110 ALA A N 1
ATOM 773 C CA . ALA A 1 110 ? 17.421 -5.834 2.133 1.00 88.19 110 ALA A CA 1
ATOM 774 C C . ALA A 1 110 ? 16.760 -4.528 1.682 1.00 88.19 110 ALA A C 1
ATOM 776 O O . ALA A 1 110 ? 16.455 -4.391 0.493 1.00 88.19 110 ALA A O 1
ATOM 777 N N . PRO A 1 111 ? 16.508 -3.583 2.604 1.00 85.62 111 PRO A N 1
ATOM 778 C CA . PRO A 1 111 ? 15.950 -2.296 2.235 1.00 85.62 111 PRO A CA 1
ATOM 779 C C . PRO A 1 111 ? 16.768 -1.607 1.148 1.00 85.62 111 PRO A C 1
ATOM 781 O O . PRO A 1 111 ? 18.002 -1.572 1.195 1.00 85.62 111 PRO A O 1
ATOM 784 N N . SER A 1 112 ? 16.062 -1.072 0.161 1.00 86.44 112 SER A N 1
ATOM 785 C CA . SER A 1 112 ? 16.641 -0.520 -1.058 1.00 86.44 112 SER A CA 1
ATOM 786 C C . SER A 1 112 ? 16.010 0.836 -1.387 1.00 86.44 112 SER A C 1
ATOM 788 O O . SER A 1 112 ? 15.571 1.559 -0.490 1.00 86.44 112 SER A O 1
ATOM 790 N N . ALA A 1 113 ? 15.996 1.214 -2.670 1.00 87.25 113 ALA A N 1
ATOM 791 C CA . ALA A 1 113 ? 15.293 2.408 -3.120 1.00 87.25 113 ALA A CA 1
ATOM 792 C C . ALA A 1 113 ? 13.817 2.382 -2.664 1.00 87.25 113 ALA A C 1
ATOM 794 O O . ALA A 1 113 ? 13.239 1.298 -2.531 1.00 87.25 113 ALA A O 1
ATOM 795 N N . PRO A 1 114 ? 13.194 3.551 -2.422 1.00 93.75 114 PRO A N 1
ATOM 796 C CA . PRO A 1 114 ? 11.792 3.612 -2.031 1.00 93.75 114 PRO A CA 1
ATOM 797 C C . PRO A 1 114 ? 10.890 2.853 -3.008 1.00 93.75 114 PRO A C 1
ATOM 799 O O . PRO A 1 114 ? 11.013 3.019 -4.219 1.00 93.75 114 PRO A O 1
ATOM 802 N N . TRP A 1 115 ? 9.977 2.049 -2.473 1.00 93.81 115 TRP A N 1
ATOM 803 C CA . TRP A 1 115 ? 8.930 1.401 -3.253 1.00 93.81 115 TRP A CA 1
ATOM 804 C C . TRP A 1 115 ? 7.793 2.386 -3.449 1.00 93.81 115 TRP A C 1
ATOM 806 O O . TRP A 1 115 ? 7.323 2.981 -2.482 1.00 93.81 115 TRP A O 1
ATOM 816 N N . ASP A 1 116 ? 7.371 2.573 -4.690 1.00 93.81 116 ASP A N 1
ATOM 817 C CA . ASP A 1 116 ? 6.218 3.398 -5.020 1.00 93.81 116 ASP A CA 1
ATOM 818 C C . ASP A 1 116 ? 5.070 2.487 -5.447 1.00 93.81 116 ASP A C 1
ATOM 820 O O . ASP A 1 116 ? 5.191 1.734 -6.411 1.00 93.81 116 ASP A O 1
ATOM 824 N N . LEU A 1 117 ? 3.975 2.529 -4.692 1.00 92.00 117 LEU A N 1
ATOM 825 C CA . LEU A 1 117 ? 2.755 1.777 -4.978 1.00 92.00 117 LEU A CA 1
ATOM 826 C C . LEU A 1 117 ? 1.869 2.480 -6.010 1.00 92.00 117 LEU A C 1
ATOM 828 O O . LEU A 1 117 ? 0.837 1.939 -6.398 1.00 92.00 117 LEU A O 1
ATOM 832 N N . GLY A 1 118 ? 2.227 3.698 -6.423 1.00 92.25 118 GLY A N 1
ATOM 833 C CA . GLY A 1 118 ? 1.419 4.498 -7.326 1.00 92.25 118 GLY A CA 1
ATOM 834 C C . GLY A 1 118 ? 0.060 4.837 -6.716 1.00 92.25 118 GLY A C 1
ATOM 835 O O . GLY A 1 118 ? -0.033 5.313 -5.578 1.00 92.25 118 GLY A O 1
ATOM 836 N N . MET A 1 119 ? -0.997 4.626 -7.502 1.00 93.25 119 MET A N 1
ATOM 837 C CA . MET A 1 119 ? -2.377 4.897 -7.111 1.00 93.25 119 MET A CA 1
ATOM 838 C C . MET A 1 119 ? -3.009 3.676 -6.431 1.00 93.25 119 MET A C 1
ATOM 840 O O . MET A 1 119 ? -3.079 2.592 -7.002 1.00 93.25 119 MET A O 1
ATOM 844 N N . VAL A 1 120 ? -3.506 3.864 -5.211 1.00 93.44 120 VAL A N 1
ATOM 845 C CA . VAL A 1 120 ? -4.181 2.847 -4.401 1.00 93.44 120 VAL A CA 1
ATOM 846 C C . VAL A 1 120 ? -5.680 3.125 -4.378 1.00 93.44 120 VAL A C 1
ATOM 848 O O . VAL A 1 120 ? -6.097 4.197 -3.932 1.00 93.44 120 VAL A O 1
ATOM 851 N N . THR A 1 121 ? -6.486 2.149 -4.790 1.00 93.69 121 THR A N 1
ATOM 852 C CA . THR A 1 121 ? -7.954 2.188 -4.693 1.00 93.69 121 THR A CA 1
ATOM 853 C C . THR A 1 121 ? -8.487 1.112 -3.746 1.00 93.69 121 THR A C 1
ATOM 855 O O . THR A 1 121 ? -7.745 0.206 -3.357 1.00 93.69 121 THR A O 1
ATOM 858 N N . GLU A 1 122 ? -9.773 1.175 -3.380 1.00 90.75 122 GLU A N 1
ATOM 859 C CA . GLU A 1 122 ? -10.433 0.137 -2.561 1.00 90.75 122 GLU A CA 1
ATOM 860 C C . GLU A 1 122 ? -10.349 -1.259 -3.212 1.00 90.75 122 GLU A C 1
ATOM 862 O O . GLU A 1 122 ? -10.230 -2.276 -2.524 1.00 90.75 122 GLU A O 1
ATOM 867 N N . HIS A 1 123 ? -10.338 -1.312 -4.547 1.00 85.06 123 HIS A N 1
ATOM 868 C CA . HIS A 1 123 ? -10.268 -2.554 -5.319 1.00 85.06 123 HIS A CA 1
ATOM 869 C C . HIS A 1 123 ? -8.846 -2.937 -5.760 1.00 85.06 123 HIS A C 1
ATOM 871 O O . HIS A 1 123 ? -8.665 -3.999 -6.351 1.00 85.06 123 HIS A O 1
ATOM 877 N N . GLY A 1 124 ? -7.838 -2.127 -5.421 1.00 74.44 124 GLY A N 1
ATOM 878 C CA . GLY A 1 124 ? -6.430 -2.348 -5.755 1.00 74.44 124 GLY A CA 1
ATOM 879 C C . GLY A 1 124 ? -5.829 -1.244 -6.623 1.00 74.44 124 GLY A C 1
ATOM 880 O O . GLY A 1 124 ? -6.318 -0.117 -6.631 1.00 74.44 124 GLY A O 1
ATOM 881 N N . CYS A 1 125 ? -4.733 -1.512 -7.324 1.00 59.09 125 CYS A N 1
ATOM 882 C CA . CYS A 1 125 ? -4.164 -0.535 -8.254 1.00 59.09 125 CYS A CA 1
ATOM 883 C C . CYS A 1 125 ? -4.958 -0.538 -9.560 1.00 59.09 125 CYS A C 1
ATOM 885 O O . CYS A 1 125 ? -4.875 -1.491 -10.328 1.00 59.09 125 CYS A O 1
ATOM 887 N N . THR A 1 126 ? -5.707 0.531 -9.816 1.00 54.00 126 THR A N 1
ATOM 888 C CA . THR A 1 126 ? -6.168 0.869 -11.164 1.00 54.00 126 THR A CA 1
ATOM 889 C C . THR A 1 126 ? -5.222 1.930 -11.699 1.00 54.00 126 THR A C 1
ATOM 891 O O . THR A 1 126 ? -5.056 2.971 -11.058 1.00 54.00 126 THR A O 1
ATOM 894 N N . ASP A 1 127 ? -4.580 1.673 -12.833 1.00 52.94 127 ASP A N 1
ATOM 895 C CA . ASP A 1 127 ? -3.858 2.717 -13.554 1.00 52.94 127 ASP A CA 1
ATOM 896 C C . ASP A 1 127 ? -4.873 3.809 -13.965 1.00 52.94 127 ASP A C 1
ATOM 898 O O . ASP A 1 127 ? -5.824 3.498 -14.684 1.00 52.94 127 ASP A O 1
ATOM 902 N N . PRO A 1 128 ? -4.755 5.056 -13.467 1.00 46.88 128 PRO A N 1
ATOM 903 C CA . PRO A 1 128 ? -5.731 6.110 -13.736 1.00 46.88 128 PRO A CA 1
ATOM 904 C C . PRO A 1 128 ? -5.661 6.663 -15.170 1.00 46.88 128 PRO A C 1
ATOM 906 O O . PRO A 1 128 ? -6.599 7.345 -15.584 1.00 46.88 128 PRO A O 1
ATOM 909 N N . ASP A 1 129 ? -4.583 6.391 -15.914 1.00 50.88 129 ASP A N 1
ATOM 910 C CA . ASP A 1 129 ? -4.428 6.800 -17.316 1.00 50.88 129 ASP A CA 1
ATOM 911 C C . ASP A 1 129 ? -4.888 5.705 -18.296 1.00 50.88 129 ASP A C 1
ATOM 913 O O . ASP A 1 129 ? -5.036 5.960 -19.496 1.00 50.88 129 ASP A O 1
ATOM 917 N N . VAL A 1 130 ? -5.186 4.505 -17.789 1.00 47.78 130 VAL A N 1
ATOM 918 C CA . VAL A 1 130 ? -5.841 3.446 -18.554 1.00 47.78 130 VAL A CA 1
ATOM 919 C C . VAL A 1 130 ? -7.357 3.642 -18.411 1.00 47.78 130 VAL A C 1
ATOM 921 O O . VAL A 1 130 ? -7.883 3.546 -17.298 1.00 47.78 130 VAL A O 1
ATOM 924 N N . PRO A 1 131 ? -8.097 3.964 -19.495 1.00 46.81 131 PRO A N 1
ATOM 925 C CA . PRO A 1 131 ? -9.558 4.009 -19.441 1.00 46.81 131 PRO A CA 1
ATOM 926 C C . PRO A 1 131 ? -10.066 2.688 -18.855 1.00 46.81 131 PRO A C 1
ATOM 928 O O . PRO A 1 131 ? -9.473 1.659 -19.172 1.00 46.81 131 PRO A O 1
ATOM 931 N N . PRO A 1 132 ? -11.111 2.703 -18.000 1.00 43.69 132 PRO A N 1
ATOM 932 C CA . PRO A 1 132 ? -11.524 1.533 -17.232 1.00 43.69 132 PRO A CA 1
ATOM 933 C C . PRO A 1 132 ? -11.631 0.336 -18.177 1.00 43.69 132 PRO A C 1
ATOM 935 O O . PRO A 1 132 ? -12.489 0.372 -19.067 1.00 43.69 132 PRO A O 1
ATOM 938 N N . PRO A 1 133 ? -10.746 -0.670 -18.049 1.00 40.69 133 PRO A N 1
ATOM 939 C CA . PRO A 1 133 ? -10.839 -1.831 -18.901 1.00 40.69 133 PRO A CA 1
ATOM 940 C C . PRO A 1 133 ? -12.175 -2.497 -18.588 1.00 40.69 133 PRO A C 1
ATOM 942 O O . PRO A 1 133 ? -12.620 -2.552 -17.431 1.00 40.69 133 PRO A O 1
ATOM 945 N N . GLU A 1 134 ? -12.845 -2.986 -19.629 1.00 40.44 134 GLU A N 1
ATOM 946 C CA . GLU A 1 134 ? -13.867 -4.010 -19.441 1.00 40.44 134 GLU A CA 1
ATOM 947 C C . GLU A 1 134 ? -13.296 -5.082 -18.491 1.00 40.44 134 GLU A C 1
ATOM 949 O O . GLU A 1 134 ? -12.097 -5.340 -18.529 1.00 40.44 134 GLU A O 1
ATOM 954 N N . PRO A 1 135 ? -14.093 -5.626 -17.557 1.00 36.72 135 PRO A N 1
ATOM 955 C CA . PRO A 1 135 ? -13.625 -6.157 -16.275 1.00 36.72 135 PRO A CA 1
ATOM 956 C C . PRO A 1 135 ? -12.477 -7.169 -16.415 1.00 36.72 135 PRO A C 1
ATOM 958 O O . PRO A 1 135 ? -12.699 -8.363 -16.603 1.00 36.72 135 PRO A O 1
ATOM 961 N N . GLY A 1 136 ? -11.258 -6.658 -16.258 1.00 38.53 136 GLY A N 1
ATOM 962 C CA . GLY A 1 136 ? -9.996 -7.378 -16.336 1.00 38.53 136 GLY A CA 1
ATOM 963 C C . GLY A 1 136 ? -8.875 -6.403 -16.000 1.00 38.53 136 GLY A C 1
ATOM 964 O O . GLY A 1 136 ? -8.529 -5.539 -16.791 1.00 38.53 136 GLY A O 1
ATOM 965 N N . CYS A 1 137 ? -8.366 -6.462 -14.770 1.00 45.91 137 CYS A N 1
ATOM 966 C CA . CYS A 1 137 ? -7.093 -5.835 -14.424 1.00 45.91 137 CYS A CA 1
ATOM 967 C C . CYS A 1 137 ? -6.001 -6.871 -14.668 1.00 45.91 137 CYS A C 1
ATOM 969 O O . CYS A 1 137 ? -5.442 -7.437 -13.731 1.00 45.91 137 CYS A O 1
ATOM 971 N N . ASP A 1 138 ? -5.753 -7.183 -15.928 1.00 47.31 138 ASP A N 1
ATOM 972 C CA . ASP A 1 138 ? -4.598 -7.933 -16.366 1.00 47.31 138 ASP A CA 1
ATOM 973 C C . ASP A 1 138 ? -3.468 -6.948 -16.656 1.00 47.31 138 ASP A C 1
ATOM 975 O O . ASP A 1 138 ? -3.550 -6.080 -17.519 1.00 47.31 138 ASP A O 1
ATOM 979 N N . GLY A 1 139 ? -2.367 -7.101 -15.921 1.00 49.00 139 GLY A N 1
ATOM 980 C CA . GLY A 1 139 ? -1.062 -6.584 -16.319 1.00 49.00 139 GLY A CA 1
ATOM 981 C C . GLY A 1 139 ? -0.545 -7.312 -17.563 1.00 49.00 139 GLY A C 1
ATOM 982 O O . GLY A 1 139 ? 0.553 -7.866 -17.541 1.00 49.00 139 GLY A O 1
ATOM 983 N N . GLY A 1 140 ? -1.349 -7.358 -18.623 1.00 48.22 140 GLY A N 1
ATOM 984 C CA . GLY A 1 140 ? -0.958 -7.818 -19.939 1.00 48.22 140 GLY A CA 1
ATOM 985 C C . GLY A 1 140 ? -0.121 -6.730 -20.585 1.00 48.22 140 GLY A C 1
ATOM 986 O O . GLY A 1 140 ? -0.638 -5.847 -21.256 1.00 48.22 140 GLY A O 1
ATOM 987 N N . GLY A 1 141 ? 1.191 -6.752 -20.361 1.00 58.12 141 GLY A N 1
ATOM 988 C CA . GLY A 1 141 ? 2.076 -6.056 -21.287 1.00 58.12 141 GLY A CA 1
ATOM 989 C C . GLY A 1 141 ? 1.819 -6.603 -22.691 1.00 58.12 141 GLY A C 1
ATOM 990 O O . GLY A 1 141 ? 1.722 -7.823 -22.837 1.00 58.12 141 GLY A O 1
ATOM 991 N N . HIS A 1 142 ? 1.705 -5.716 -23.687 1.00 65.31 142 HIS A N 1
ATOM 992 C CA . HIS A 1 142 ? 1.545 -6.087 -25.095 1.00 65.31 142 HIS A CA 1
ATOM 993 C C . HIS A 1 142 ? 2.505 -7.241 -25.415 1.00 65.31 142 HIS A C 1
ATOM 995 O O . HIS A 1 142 ? 3.726 -7.061 -25.262 1.00 65.31 142 HIS A O 1
ATOM 1001 N N . PRO A 1 143 ? 1.992 -8.438 -25.751 1.00 66.75 143 PRO A N 1
ATOM 1002 C CA . PRO A 1 143 ? 2.840 -9.602 -25.880 1.00 66.75 143 PRO A CA 1
ATOM 1003 C C . PRO A 1 143 ? 3.942 -9.311 -26.904 1.00 66.75 143 PRO A C 1
ATOM 1005 O O . PRO A 1 143 ? 3.663 -8.712 -27.941 1.00 66.75 143 PRO A O 1
ATOM 1008 N N . PRO A 1 144 ? 5.198 -9.729 -26.670 1.00 69.56 144 PRO A N 1
ATOM 1009 C CA . PRO A 1 144 ? 6.319 -9.382 -27.550 1.00 69.56 144 PRO A CA 1
ATOM 1010 C C . PRO A 1 144 ? 6.167 -9.930 -28.979 1.00 69.56 144 PRO A C 1
ATOM 1012 O O . PRO A 1 144 ? 6.877 -9.499 -29.884 1.00 69.56 144 PRO A O 1
ATOM 1015 N N . TRP A 1 145 ? 5.256 -10.883 -29.172 1.00 72.56 145 TRP A N 1
ATOM 1016 C CA . TRP A 1 145 ? 4.884 -11.468 -30.455 1.00 72.56 145 TRP A CA 1
ATOM 1017 C C . TRP A 1 145 ? 3.721 -10.745 -31.147 1.00 72.56 145 TRP A C 1
ATOM 1019 O O . TRP A 1 145 ? 3.434 -11.049 -32.304 1.00 72.56 145 TRP A O 1
ATOM 1029 N N . CYS A 1 146 ? 3.055 -9.795 -30.485 1.00 78.94 146 CYS A N 1
ATOM 1030 C CA . CYS A 1 146 ? 2.000 -9.024 -31.121 1.00 78.94 146 CYS A CA 1
ATOM 1031 C C . CYS A 1 146 ? 2.577 -7.816 -31.887 1.00 78.94 146 CYS A C 1
ATOM 1033 O O . CYS A 1 146 ? 3.477 -7.130 -31.388 1.00 78.94 146 CYS A O 1
ATOM 1035 N N . PRO A 1 147 ? 2.131 -7.559 -33.134 1.00 79.81 147 PRO A N 1
ATOM 1036 C CA . PRO A 1 147 ? 2.625 -6.429 -33.904 1.00 79.81 147 PRO A CA 1
ATOM 1037 C C . PRO A 1 147 ? 2.203 -5.079 -33.301 1.00 79.81 147 PRO A C 1
ATOM 1039 O O . PRO A 1 147 ? 1.057 -4.916 -32.878 1.00 79.81 147 PRO A O 1
ATOM 1042 N N . PRO A 1 148 ? 3.070 -4.053 -33.369 1.00 76.38 148 PRO A N 1
ATOM 1043 C CA . PRO A 1 148 ? 2.734 -2.729 -32.866 1.00 76.38 148 PRO A CA 1
ATOM 1044 C C . PRO A 1 148 ? 1.525 -2.143 -33.608 1.00 76.38 148 PRO A C 1
ATOM 1046 O O . PRO A 1 148 ? 1.508 -2.070 -34.839 1.00 76.38 148 PRO A O 1
ATOM 1049 N N . GLY A 1 149 ? 0.539 -1.666 -32.844 1.00 79.19 149 GLY A N 1
ATOM 1050 C CA . GLY A 1 149 ? -0.687 -1.055 -33.368 1.00 79.19 149 GLY A CA 1
ATOM 1051 C C . GLY A 1 149 ? -1.858 -2.023 -33.559 1.00 79.19 149 GLY A C 1
ATOM 1052 O O . GLY A 1 149 ? -2.912 -1.583 -34.015 1.00 79.19 149 GLY A O 1
ATOM 1053 N N . VAL A 1 150 ? -1.688 -3.299 -33.204 1.00 78.88 150 VAL A N 1
ATOM 1054 C CA . VAL A 1 150 ? -2.784 -4.266 -33.068 1.00 78.88 150 VAL A CA 1
ATOM 1055 C C . VAL A 1 150 ? -3.319 -4.190 -31.629 1.00 78.88 150 VAL A C 1
ATOM 1057 O O . VAL A 1 150 ? -2.508 -4.161 -30.702 1.00 78.88 150 VAL A O 1
ATOM 1060 N N . PRO A 1 151 ? -4.644 -4.095 -31.422 1.00 76.31 151 PRO A N 1
ATOM 1061 C CA . PRO A 1 151 ? -5.227 -4.112 -30.082 1.00 76.31 151 PRO A CA 1
ATOM 1062 C C . PRO A 1 151 ? -5.033 -5.491 -29.423 1.00 76.31 151 PRO A C 1
ATOM 1064 O O . PRO A 1 151 ? -5.082 -6.512 -30.111 1.00 76.31 151 PRO A O 1
ATOM 1067 N N . ASP A 1 152 ? -4.807 -5.534 -28.106 1.00 75.81 152 ASP A N 1
ATOM 1068 C CA . ASP A 1 152 ? -4.441 -6.762 -27.376 1.00 75.81 152 ASP A CA 1
ATOM 1069 C C . ASP A 1 152 ? -5.502 -7.873 -27.499 1.00 75.81 152 ASP A C 1
ATOM 1071 O O . ASP A 1 152 ? -5.182 -9.061 -27.509 1.00 75.81 152 ASP A O 1
ATOM 1075 N N . GLU A 1 153 ? -6.768 -7.510 -27.713 1.00 78.94 153 GLU A N 1
ATOM 1076 C CA . GLU A 1 153 ? -7.872 -8.446 -27.933 1.00 78.94 153 GLU A CA 1
ATOM 1077 C C . GLU A 1 153 ? -7.782 -9.179 -29.287 1.00 78.94 153 GLU A C 1
ATOM 1079 O O . GLU A 1 153 ? -8.341 -10.268 -29.454 1.00 78.94 153 GLU A O 1
ATOM 1084 N N . GLU A 1 154 ? -7.061 -8.616 -30.258 1.00 80.19 154 GLU A N 1
ATOM 1085 C CA . GLU A 1 154 ? -6.720 -9.261 -31.534 1.00 80.19 154 GLU A CA 1
ATOM 1086 C C . GLU A 1 154 ? -5.395 -10.047 -31.450 1.00 80.19 154 GLU A C 1
ATOM 1088 O O . GLU A 1 154 ? -5.033 -10.778 -32.377 1.00 80.19 154 GLU A O 1
ATOM 1093 N N . CYS A 1 155 ? -4.699 -9.966 -30.313 1.00 80.12 155 CYS A N 1
ATOM 1094 C CA . CYS A 1 155 ? -3.496 -10.727 -29.994 1.00 80.12 155 CYS A CA 1
ATOM 1095 C C . CYS A 1 155 ? -3.824 -12.008 -29.207 1.00 80.12 155 CYS A C 1
ATOM 1097 O O . CYS A 1 155 ? -3.026 -12.431 -28.388 1.00 80.12 155 CYS A O 1
ATOM 1099 N N . ASN A 1 156 ? -4.988 -12.638 -29.388 1.00 80.69 156 ASN A N 1
ATOM 1100 C CA . ASN A 1 156 ? -5.342 -13.850 -28.627 1.00 80.69 156 ASN A CA 1
ATOM 1101 C C . ASN A 1 156 ? -4.772 -15.150 -29.222 1.00 80.69 156 ASN A C 1
ATOM 1103 O O . ASN A 1 156 ? -4.731 -16.174 -28.540 1.00 80.69 156 ASN A O 1
ATOM 1107 N N . ASP A 1 157 ? -4.331 -15.117 -30.482 1.00 80.56 157 ASP A N 1
ATOM 1108 C CA . ASP A 1 157 ? -3.75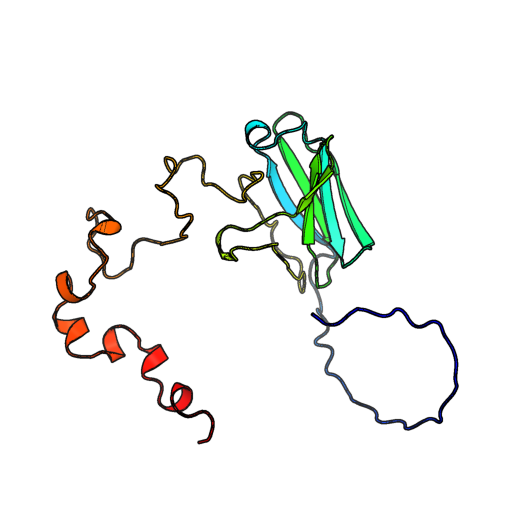0 -16.265 -31.175 1.00 80.56 157 ASP A CA 1
ATOM 1109 C C . ASP A 1 157 ? -2.344 -15.921 -31.702 1.00 80.56 157 ASP A C 1
ATOM 1111 O O . ASP A 1 157 ? -2.221 -15.230 -32.721 1.00 80.56 157 ASP A O 1
ATOM 1115 N N . PRO A 1 158 ? -1.265 -16.394 -31.051 1.00 69.69 158 PRO A N 1
ATOM 1116 C CA . PRO A 1 158 ? 0.092 -16.179 -31.548 1.00 69.69 158 PRO A CA 1
ATOM 1117 C C . PRO A 1 158 ? 0.301 -16.785 -32.947 1.00 69.69 158 PRO A C 1
ATOM 1119 O O . PRO A 1 158 ? 1.115 -16.274 -33.714 1.00 69.69 158 PRO A O 1
ATOM 1122 N N . CYS A 1 159 ? -0.485 -17.795 -33.341 1.00 79.75 159 CYS A N 1
ATOM 1123 C CA . CYS A 1 159 ? -0.396 -18.433 -34.656 1.00 79.75 159 CYS A CA 1
ATOM 1124 C C . CYS A 1 159 ? -0.941 -17.577 -35.792 1.00 79.75 159 CYS A C 1
ATOM 1126 O O . CYS A 1 159 ? -0.601 -17.808 -36.955 1.00 79.75 159 CYS A O 1
ATOM 1128 N N . GLN A 1 160 ? -1.793 -16.601 -35.482 1.00 82.00 160 GLN A N 1
ATOM 1129 C CA . GLN A 1 160 ? -2.309 -15.674 -36.480 1.00 82.00 160 GLN A CA 1
ATOM 1130 C C . GLN A 1 160 ? -1.208 -14.736 -36.992 1.00 82.00 160 GLN A C 1
ATOM 1132 O O . GLN A 1 160 ? -1.232 -14.342 -38.161 1.00 82.00 160 GLN A O 1
ATOM 1137 N N . TRP A 1 161 ? -0.245 -14.402 -36.131 1.00 78.56 161 TRP A N 1
ATOM 1138 C CA . TRP A 1 161 ? 0.778 -13.390 -36.393 1.00 78.56 161 TRP A CA 1
ATOM 1139 C C . TRP A 1 161 ? 2.172 -13.984 -36.625 1.00 78.56 161 TRP A C 1
ATOM 1141 O O . TRP A 1 161 ? 2.928 -13.428 -37.421 1.00 78.56 161 TRP A O 1
ATOM 1151 N N . ASP A 1 162 ? 2.474 -15.140 -36.027 1.00 77.06 162 ASP A N 1
ATOM 1152 C CA . ASP A 1 162 ? 3.683 -15.925 -36.295 1.00 77.06 162 ASP A CA 1
ATOM 1153 C C . ASP A 1 162 ? 3.342 -17.420 -36.496 1.00 77.06 162 ASP A C 1
ATOM 1155 O O . ASP A 1 162 ? 3.406 -18.234 -35.569 1.00 77.06 162 ASP A O 1
ATOM 1159 N N . PRO A 1 163 ? 2.966 -17.817 -37.727 1.00 77.56 163 PRO A N 1
ATOM 1160 C CA . PRO A 1 163 ? 2.630 -19.205 -38.038 1.00 77.56 163 PRO A CA 1
ATOM 1161 C C . PRO A 1 163 ? 3.811 -20.170 -37.870 1.00 77.56 163 PRO A C 1
ATOM 1163 O O . PRO A 1 163 ? 3.592 -21.369 -37.684 1.00 77.56 163 PRO A O 1
ATOM 1166 N N . GLU A 1 164 ? 5.054 -19.678 -37.960 1.00 75.69 164 GLU A N 1
ATOM 1167 C CA . GLU A 1 164 ? 6.257 -20.500 -37.796 1.00 75.69 164 GLU A CA 1
ATOM 1168 C C . GLU A 1 164 ? 6.485 -20.842 -36.322 1.00 75.69 164 GLU A C 1
ATOM 1170 O O . GLU A 1 164 ? 6.792 -21.997 -36.015 1.00 75.69 164 GLU A O 1
ATOM 1175 N N . ALA A 1 165 ? 6.219 -19.904 -35.406 1.00 69.19 165 ALA A N 1
ATOM 1176 C CA . ALA A 1 165 ? 6.241 -20.164 -33.967 1.00 69.19 165 ALA A CA 1
ATOM 1177 C C . ALA A 1 165 ? 5.233 -21.250 -33.543 1.00 69.19 165 ALA A C 1
ATOM 1179 O O . ALA A 1 165 ? 5.470 -21.973 -32.581 1.00 69.19 165 ALA A O 1
ATOM 1180 N N . CYS A 1 166 ? 4.146 -21.447 -34.294 1.00 74.50 166 CYS A N 1
ATOM 1181 C CA . CYS A 1 166 ? 3.169 -22.505 -34.019 1.00 74.50 166 CYS A CA 1
ATOM 1182 C C . CYS A 1 166 ? 3.510 -23.878 -34.606 1.00 74.50 166 CYS A C 1
ATOM 1184 O O . CYS A 1 166 ? 2.868 -24.872 -34.258 1.00 74.50 166 CYS A O 1
ATOM 1186 N N . GLY A 1 167 ? 4.519 -23.961 -35.475 1.00 78.81 167 GLY A N 1
ATOM 1187 C CA . GLY A 1 167 ? 5.064 -25.241 -35.930 1.00 78.81 167 GLY A CA 1
ATOM 1188 C C . GLY A 1 167 ? 5.881 -25.956 -34.849 1.00 78.81 167 GLY A C 1
ATOM 1189 O O . GLY A 1 167 ? 6.014 -27.180 -34.899 1.00 78.81 167 GLY A O 1
ATOM 1190 N N . ASP A 1 168 ? 6.391 -25.203 -33.871 1.00 78.31 168 ASP A N 1
ATOM 1191 C CA . ASP A 1 168 ? 7.197 -25.698 -32.761 1.00 78.31 168 ASP A CA 1
ATOM 1192 C C . ASP A 1 168 ? 6.656 -25.160 -31.422 1.00 78.31 168 ASP A C 1
ATOM 1194 O O . ASP A 1 168 ? 6.951 -24.026 -31.043 1.00 78.31 168 ASP A O 1
ATOM 1198 N N . PRO A 1 169 ? 5.896 -25.965 -30.655 1.00 67.44 169 PRO A N 1
ATOM 1199 C CA . PRO A 1 169 ? 5.371 -25.568 -29.346 1.00 67.44 169 PRO A CA 1
ATOM 1200 C C . PRO A 1 169 ? 6.450 -25.066 -28.374 1.00 67.44 169 PRO A C 1
ATOM 1202 O O . PRO A 1 169 ? 6.150 -24.299 -27.459 1.00 67.44 169 PRO A O 1
ATOM 1205 N N . CYS A 1 170 ? 7.705 -25.476 -28.580 1.00 77.69 170 CYS A N 1
ATOM 1206 C CA . CYS A 1 170 ? 8.844 -25.078 -27.765 1.00 77.69 170 CYS A CA 1
ATOM 1207 C C . CYS A 1 170 ? 9.395 -23.694 -28.113 1.00 77.69 170 CYS A C 1
ATOM 1209 O O . CYS A 1 170 ? 10.110 -23.112 -27.300 1.00 77.69 170 CYS A O 1
ATOM 1211 N N . ALA A 1 171 ? 9.065 -23.152 -29.287 1.00 72.94 171 ALA A N 1
ATOM 1212 C CA . ALA A 1 171 ? 9.384 -21.774 -29.639 1.00 72.94 171 ALA A CA 1
ATOM 1213 C C . ALA A 1 171 ? 8.482 -20.779 -28.889 1.00 72.94 171 ALA A C 1
ATOM 1215 O O . ALA A 1 171 ? 8.946 -19.709 -28.501 1.00 72.94 171 ALA A O 1
ATOM 1216 N N . LEU A 1 172 ? 7.217 -21.149 -28.653 1.00 66.25 172 LEU A N 1
ATOM 1217 C CA . LEU A 1 172 ? 6.245 -20.320 -27.932 1.00 66.25 172 LEU A CA 1
ATOM 1218 C C . LEU A 1 172 ? 6.364 -20.439 -26.412 1.00 66.25 172 LEU A C 1
ATOM 1220 O O . LEU A 1 172 ? 6.198 -19.441 -25.716 1.00 66.25 172 LEU A O 1
ATOM 1224 N N . TYR A 1 173 ? 6.670 -21.639 -25.911 1.00 74.62 173 TYR A N 1
ATOM 1225 C CA . TYR A 1 173 ? 6.784 -21.914 -24.477 1.00 74.62 173 TYR A CA 1
ATOM 1226 C C . TYR A 1 173 ? 8.070 -22.697 -24.177 1.00 74.62 173 TYR A C 1
ATOM 1228 O O . TYR A 1 173 ? 8.015 -23.903 -23.907 1.00 74.62 173 TYR A O 1
ATOM 1236 N N . PRO A 1 174 ? 9.247 -22.045 -24.223 1.00 70.44 174 PRO A N 1
ATOM 1237 C CA . PRO A 1 174 ? 10.529 -22.700 -23.969 1.00 70.44 174 PRO A CA 1
ATOM 1238 C C . PRO A 1 174 ? 10.565 -23.404 -22.608 1.00 70.44 174 PRO A C 1
ATOM 1240 O O . PRO A 1 174 ? 11.101 -24.504 -22.488 1.00 70.44 174 PRO A O 1
ATOM 1243 N N . GLU A 1 175 ? 9.936 -22.803 -21.595 1.00 72.44 175 GLU A N 1
ATOM 1244 C CA . GLU A 1 175 ? 9.810 -23.354 -20.247 1.00 72.44 175 GLU A CA 1
ATOM 1245 C C . GLU A 1 175 ? 8.955 -24.625 -20.174 1.00 72.44 175 GLU A C 1
ATOM 1247 O O . GLU A 1 175 ? 9.193 -25.474 -19.316 1.00 72.44 175 GLU A O 1
ATOM 1252 N N . ALA A 1 176 ? 7.990 -24.797 -21.080 1.00 67.25 176 ALA A N 1
ATOM 1253 C CA . ALA A 1 176 ? 7.191 -26.016 -21.147 1.00 67.25 176 ALA A CA 1
ATOM 1254 C C . ALA A 1 176 ? 7.979 -27.170 -21.779 1.00 67.25 176 ALA A C 1
ATOM 1256 O O . ALA A 1 176 ? 7.671 -28.328 -21.521 1.00 67.25 176 ALA A O 1
ATOM 1257 N N . CYS A 1 177 ? 9.004 -26.869 -22.575 1.00 70.88 177 CYS A N 1
ATOM 1258 C CA . CYS A 1 177 ? 9.821 -27.858 -23.267 1.00 70.88 177 CYS A CA 1
ATOM 1259 C C . CYS A 1 177 ? 11.135 -28.203 -22.565 1.00 70.88 177 CYS A C 1
ATOM 1261 O O . CYS A 1 177 ? 11.952 -28.930 -23.135 1.00 70.88 177 CYS A O 1
ATOM 1263 N N . ASP A 1 178 ? 11.339 -27.740 -21.330 1.00 74.31 178 ASP A N 1
ATOM 1264 C CA . ASP A 1 178 ? 12.402 -28.276 -20.492 1.00 74.31 178 ASP A CA 1
ATOM 1265 C C . ASP A 1 178 ? 12.049 -29.731 -20.109 1.00 74.31 178 ASP A C 1
ATOM 1267 O O . ASP A 1 178 ? 11.067 -29.963 -19.392 1.00 74.31 178 ASP A O 1
ATOM 1271 N N . PRO A 1 179 ? 12.819 -30.745 -20.553 1.00 61.50 179 PRO A N 1
ATOM 1272 C CA . PRO A 1 179 ? 12.570 -32.135 -20.177 1.00 61.50 179 PRO A CA 1
ATOM 1273 C C . PRO A 1 179 ? 12.618 -32.362 -18.655 1.00 61.50 179 PRO A C 1
ATOM 1275 O O . PRO A 1 179 ? 12.015 -33.322 -18.175 1.00 61.50 179 PRO A O 1
ATOM 1278 N N . CYS A 1 180 ? 13.266 -31.474 -17.892 1.00 57.78 180 CYS A N 1
ATOM 1279 C CA . CYS A 1 180 ? 13.275 -31.494 -16.429 1.00 57.78 180 CYS A CA 1
ATOM 1280 C C . CYS A 1 180 ? 11.970 -30.959 -15.809 1.00 5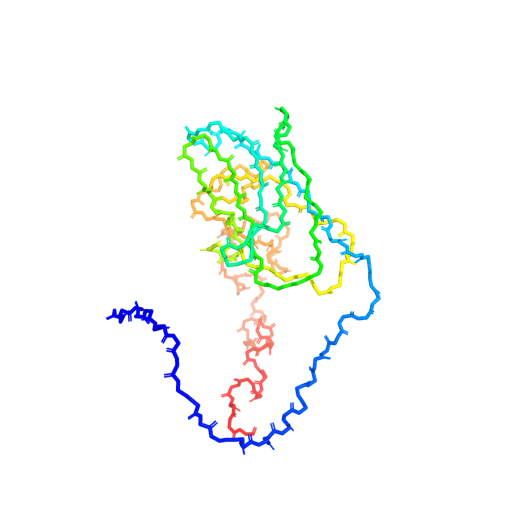7.78 180 CYS A C 1
ATOM 1282 O O . CYS A 1 180 ? 11.643 -31.317 -14.680 1.00 57.78 180 CYS A O 1
ATOM 1284 N N . ALA A 1 181 ? 11.199 -30.134 -16.526 1.00 56.62 181 ALA A N 1
ATOM 1285 C CA . ALA A 1 181 ? 9.910 -29.623 -16.053 1.00 56.62 181 ALA A CA 1
ATOM 1286 C C . ALA A 1 181 ? 8.768 -30.637 -16.251 1.00 56.62 181 ALA A C 1
ATOM 1288 O O . ALA A 1 181 ? 7.818 -30.663 -15.469 1.00 56.62 181 ALA A O 1
ATOM 1289 N N . MET A 1 182 ? 8.868 -31.510 -17.261 1.00 50.31 182 MET A N 1
ATOM 1290 C CA . MET A 1 182 ? 7.842 -32.520 -17.553 1.00 50.31 182 MET A CA 1
ATOM 1291 C C . MET A 1 182 ? 7.996 -33.835 -16.766 1.00 50.31 182 MET A C 1
ATOM 1293 O O . MET A 1 182 ? 7.065 -34.642 -16.761 1.00 50.31 182 MET A O 1
ATOM 1297 N N . ASN A 1 183 ? 9.126 -34.071 -16.087 1.00 52.59 183 ASN A N 1
ATOM 1298 C CA . ASN A 1 183 ? 9.303 -35.251 -15.238 1.00 52.59 183 ASN A CA 1
ATOM 1299 C C . ASN A 1 183 ? 10.109 -34.942 -13.961 1.00 52.59 183 ASN A C 1
ATOM 1301 O O . ASN A 1 183 ? 11.333 -35.045 -13.978 1.00 52.59 183 ASN A O 1
ATOM 1305 N N . PRO A 1 184 ? 9.447 -34.625 -12.834 1.00 55.03 184 PRO A N 1
ATOM 1306 C CA . PRO A 1 184 ? 10.129 -34.349 -11.569 1.00 55.03 184 PRO A CA 1
ATOM 1307 C C . PRO A 1 184 ? 10.722 -35.600 -10.888 1.00 55.03 184 PRO A C 1
ATOM 1309 O O . PRO A 1 184 ? 11.267 -35.480 -9.792 1.00 55.03 184 PRO A O 1
ATOM 1312 N N . GLU A 1 185 ? 10.600 -36.792 -11.488 1.00 56.25 185 GLU A N 1
ATOM 1313 C CA . GLU A 1 185 ? 11.132 -38.053 -10.944 1.00 56.25 185 GLU A CA 1
ATOM 1314 C C . GLU A 1 185 ? 12.380 -38.589 -11.679 1.00 56.25 185 GLU A C 1
ATOM 1316 O O . GLU A 1 185 ? 12.823 -39.701 -11.377 1.00 56.25 185 GLU A O 1
ATOM 1321 N N . LEU A 1 186 ? 12.956 -37.831 -12.624 1.00 51.66 186 LEU A N 1
ATOM 1322 C CA . LEU A 1 186 ? 14.249 -38.144 -13.259 1.00 51.66 186 LEU A CA 1
ATOM 1323 C C . LEU A 1 186 ? 15.417 -37.380 -12.626 1.00 51.66 186 LEU A C 1
ATOM 1325 O O . LEU A 1 186 ? 15.265 -36.170 -12.355 1.00 51.66 186 LEU A O 1
#

Foldseek 3Di:
DDDDDDDDDDDDDDDPDDPPPPPPPALPDAPQWAKEKEFEPQVQDPFAFFWKFKDQVPRTFWIWTQDPRRIDMTIGGFFFFIWMWIDGPVGIQTADAQAVQDRDTDGRSHHDHHHYLYYTHSNHDDPPPPDPPDPDPDPPDQPPLDDPPDPVVNVPDSCVRPVVCVVDVCSVPVVVPPPCNVDVPD